Protein AF-A0A6J1P7C9-F1 (afdb_monomer_lite)

Radius of gyration: 35.81 Å; chains: 1; bounding box: 78×41×109 Å

Secondary structure (DSSP, 8-state):
-HHHHHHHHHHHHHHHHHH-HHHHHHHHHHHHHHHHHHHHHHHS--------B------GGG-HHHHHHHHHHTSS---B--SS--SS---TTSHHHHHHHHHHHHHT-TTTTTTGGG-HHHHHHHHHHHHHHTSHHHHHHHHH-EEGGGGBS-HHHHHHHHHHHHT--HHHHHHHHSPEEPHHHHHT----TT-HHHHHHHEE-S-HHHHHHHHHHHHTS-HHHHHHHHHHHHTTB-HHHHHTT-

Sequence (246 aa):
MAGRQLRLLLWKDYLIRRRKPITLAGVLWAAMVILSLYIVRTNVDNTDYPTCQFAARALPSAGVMNFLQSFVCNVNNECSALDEFEEIPSYEKSKFTQLQRQISTIITNETVIDTAANVPNALKLLATLSDIADHPLLLNITKNGLHVGDIFRNTQRAKRYLSKELDLHDDVANSVITAEVGFEAMLEGNLDRCNVNSISKTIKVENVEHLKAFVDKLCALPKKTVLTLVMGLIYEVDIGKFITMV

Foldseek 3Di:
DVVVVVVVVVVVVVVVLVPDVVNVVVVVVVVVVVVVVVVVVVVDDDDDDPDWDFAAADDCVNPPVLNVCRCQVCVVRDTDDDPDHDNRDDPCVDPVVVVVVVLCVQVPDPVCLVVVVPDVVVVVVVVVVVVVCVQVVNVCCQPVADQQQLQFPDSVVLLVLLCVLLVDDSVLSVQQRRWGAHVVLVSSVDQDLLDLVSVCNGTPGPDSVSSNSNSVSSVPDDPVSVVVSVVVRVVRGPVVVVSVSD

pLDDT: mean 75.79, std 14.5, range [37.25, 97.31]

Structure (mmCIF, N/CA/C/O backbone):
data_AF-A0A6J1P7C9-F1
#
_entry.id   AF-A0A6J1P7C9-F1
#
loop_
_atom_site.group_PDB
_atom_site.id
_atom_site.type_symbol
_atom_site.label_atom_i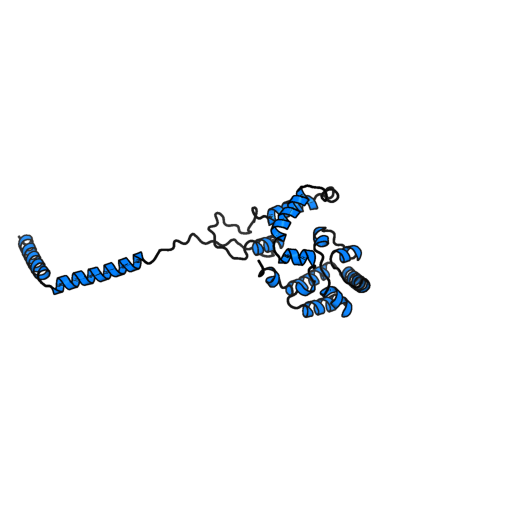d
_atom_site.label_alt_id
_atom_site.label_comp_id
_atom_site.label_asym_id
_atom_site.label_entity_id
_atom_site.label_seq_id
_atom_site.pdbx_PDB_ins_code
_atom_site.Cartn_x
_atom_site.Cartn_y
_atom_site.Cartn_z
_atom_site.occupancy
_atom_site.B_iso_or_equiv
_atom_site.auth_seq_id
_atom_site.auth_comp_id
_atom_site.auth_asym_id
_atom_site.auth_atom_id
_atom_site.pdbx_PDB_model_num
ATOM 1 N N . MET A 1 1 ? -41.559 24.581 69.753 1.00 61.56 1 MET A N 1
ATOM 2 C CA . MET A 1 1 ? -42.308 23.357 70.142 1.00 61.56 1 MET A CA 1
ATOM 3 C C . MET A 1 1 ? -42.724 22.464 68.961 1.00 61.56 1 MET A C 1
ATOM 5 O O . MET A 1 1 ? -42.849 21.265 69.172 1.00 61.56 1 MET A O 1
ATOM 9 N N . ALA A 1 2 ? -42.843 22.971 67.725 1.00 74.25 2 ALA A N 1
ATOM 10 C CA . ALA A 1 2 ? -43.303 22.194 66.559 1.00 74.25 2 ALA A CA 1
ATOM 11 C C . ALA A 1 2 ? -42.409 20.998 66.138 1.00 74.25 2 ALA A C 1
ATOM 13 O O . ALA A 1 2 ? -42.920 19.954 65.735 1.00 74.25 2 ALA A O 1
ATOM 14 N N . GLY A 1 3 ? -41.079 21.087 66.287 1.00 85.69 3 GLY A N 1
ATOM 15 C CA . GLY A 1 3 ? -40.161 20.025 65.833 1.00 85.69 3 GLY A CA 1
ATOM 16 C C . GLY A 1 3 ? -40.302 18.684 66.570 1.00 85.69 3 GLY A C 1
ATOM 17 O O . GLY A 1 3 ? -40.062 17.625 65.992 1.00 85.69 3 GLY A O 1
ATOM 18 N N . ARG A 1 4 ? -40.746 18.704 67.836 1.00 89.25 4 ARG A N 1
ATOM 19 C CA . ARG A 1 4 ? -40.942 17.482 68.638 1.00 89.25 4 ARG A CA 1
ATOM 20 C C . ARG A 1 4 ? -42.159 16.685 68.160 1.00 89.25 4 ARG A C 1
ATOM 22 O O . ARG A 1 4 ? -42.082 15.464 68.061 1.00 89.25 4 ARG A O 1
ATOM 29 N N . GLN A 1 5 ? -43.243 17.378 67.809 1.00 90.44 5 GLN A N 1
ATOM 30 C CA . GLN A 1 5 ? -44.444 16.766 67.232 1.00 90.44 5 GLN A CA 1
ATOM 31 C C . GLN A 1 5 ? -44.188 16.242 65.812 1.00 90.44 5 GLN A C 1
ATOM 33 O O . GLN A 1 5 ? -44.583 15.119 65.508 1.00 90.44 5 GLN A O 1
ATOM 38 N N . LEU A 1 6 ? -43.449 16.986 64.979 1.00 93.31 6 LEU A N 1
ATOM 39 C CA . LEU A 1 6 ? -43.078 16.538 63.631 1.00 93.31 6 LEU A CA 1
ATOM 40 C C . LEU A 1 6 ? -42.259 15.237 63.659 1.00 93.31 6 LEU A C 1
ATOM 42 O O . LEU A 1 6 ? -42.541 14.302 62.912 1.00 93.31 6 LEU A O 1
ATOM 46 N N . ARG A 1 7 ? -41.281 15.140 64.568 1.00 93.69 7 ARG A N 1
ATOM 47 C CA . ARG A 1 7 ? -40.463 13.929 64.733 1.00 93.69 7 ARG A CA 1
ATOM 48 C C . ARG A 1 7 ? -41.300 12.713 65.139 1.00 93.69 7 ARG A C 1
ATOM 50 O O . ARG A 1 7 ? -41.063 11.622 64.630 1.00 93.69 7 ARG A O 1
ATOM 57 N N . LEU A 1 8 ? -42.269 12.893 66.038 1.00 93.69 8 LEU A N 1
ATOM 58 C CA . LEU A 1 8 ? -43.184 11.827 66.461 1.00 93.69 8 LEU A CA 1
ATOM 59 C C . LEU A 1 8 ? -44.076 11.341 65.309 1.00 93.69 8 LEU A C 1
ATOM 61 O O . LEU A 1 8 ? -44.279 10.136 65.168 1.00 93.69 8 LEU A O 1
ATOM 65 N N . LEU A 1 9 ? -44.557 12.257 64.464 1.00 92.50 9 LEU A N 1
ATOM 66 C CA . LEU A 1 9 ? -45.355 11.920 63.283 1.00 92.50 9 LEU A CA 1
ATOM 67 C C . LEU A 1 9 ? -44.538 11.139 62.243 1.00 92.50 9 LEU A C 1
ATOM 69 O O . LEU A 1 9 ? -44.959 10.063 61.828 1.00 92.50 9 LEU A O 1
ATOM 73 N N . LEU A 1 10 ? -43.330 11.605 61.907 1.00 94.25 10 LEU A N 1
ATOM 74 C CA . LEU A 1 10 ? -42.435 10.894 60.985 1.00 94.25 10 LEU A CA 1
ATOM 75 C C . LEU A 1 10 ? -42.033 9.512 61.516 1.00 94.25 10 LEU A C 1
ATOM 77 O O . LEU A 1 10 ? -41.961 8.549 60.756 1.00 94.25 10 LEU A O 1
ATOM 81 N N . TRP A 1 11 ? -41.806 9.389 62.827 1.00 94.56 11 TRP A N 1
ATOM 82 C CA . TRP A 1 11 ? -41.495 8.109 63.463 1.00 94.56 11 TRP A CA 1
ATOM 83 C C . TRP A 1 11 ? -42.661 7.117 63.368 1.00 94.56 11 TRP A C 1
ATOM 85 O O . TRP A 1 11 ? -42.452 5.941 63.061 1.00 94.56 11 TRP A O 1
ATOM 95 N N . LYS A 1 12 ? -43.895 7.593 63.581 1.00 93.81 12 LYS A N 1
ATOM 96 C CA . LYS A 1 12 ? -45.113 6.796 63.399 1.00 93.81 12 LYS A CA 1
ATOM 97 C C . LYS A 1 12 ? -45.247 6.325 61.948 1.00 93.81 12 LYS A C 1
ATOM 99 O O . LYS A 1 12 ? -45.442 5.130 61.727 1.00 93.81 12 LYS A O 1
ATOM 104 N N . ASP A 1 13 ? -45.087 7.219 60.976 1.00 90.94 13 ASP A N 1
ATOM 105 C CA . ASP A 1 13 ? -45.199 6.876 59.552 1.00 90.94 13 ASP A CA 1
ATOM 106 C C . ASP A 1 13 ? -44.105 5.908 59.092 1.00 90.94 13 ASP A C 1
ATOM 108 O O . ASP A 1 13 ? -44.381 4.957 58.354 1.00 90.94 13 ASP A O 1
ATOM 112 N N . TYR A 1 14 ? -42.878 6.089 59.582 1.00 89.00 14 TYR A N 1
ATOM 113 C CA . TYR A 1 14 ? -41.774 5.166 59.342 1.00 89.00 14 TYR A CA 1
ATOM 114 C C . TYR A 1 14 ? -42.075 3.766 59.896 1.00 89.00 14 TYR A C 1
ATOM 116 O O . TYR A 1 14 ? -41.938 2.772 59.179 1.00 89.00 14 TYR A O 1
ATOM 124 N N . LEU A 1 15 ? -42.543 3.668 61.146 1.00 88.88 15 LEU A N 1
ATOM 125 C CA . LEU A 1 15 ? -42.910 2.390 61.764 1.00 88.88 15 LEU A CA 1
ATOM 126 C C . LEU A 1 15 ? -44.050 1.688 61.018 1.00 88.88 15 LEU A C 1
ATOM 128 O O . LEU A 1 15 ? -43.994 0.472 60.828 1.00 88.88 15 LEU A O 1
ATOM 132 N N . ILE A 1 16 ? -45.063 2.439 60.573 1.00 88.19 16 ILE A N 1
ATOM 133 C CA . ILE A 1 16 ? -46.184 1.898 59.795 1.00 88.19 16 ILE A CA 1
ATOM 134 C C . ILE A 1 16 ? -45.682 1.349 58.458 1.00 88.19 16 ILE A C 1
ATOM 136 O O . ILE A 1 16 ? -46.004 0.213 58.110 1.00 88.19 16 ILE A O 1
ATOM 140 N N . ARG A 1 17 ? -44.858 2.108 57.724 1.00 87.00 17 ARG A N 1
ATOM 141 C CA . ARG A 1 17 ? -44.303 1.668 56.435 1.00 87.00 17 ARG A CA 1
ATOM 142 C C . ARG A 1 17 ? -43.379 0.463 56.574 1.00 87.00 17 ARG A C 1
ATOM 144 O O . ARG A 1 17 ? -43.463 -0.434 55.742 1.00 87.00 17 ARG A O 1
ATOM 151 N N . ARG A 1 18 ? -42.573 0.397 57.639 1.00 85.12 18 ARG A N 1
ATOM 152 C CA . ARG A 1 18 ? -41.660 -0.726 57.917 1.00 85.12 18 ARG A CA 1
ATOM 153 C C . ARG A 1 18 ? -42.394 -2.036 58.218 1.00 85.12 18 ARG A C 1
ATOM 155 O O . ARG A 1 18 ? -41.894 -3.098 57.876 1.00 85.12 18 ARG A O 1
ATOM 162 N N . ARG A 1 19 ? -43.571 -1.973 58.849 1.00 89.06 19 ARG A N 1
ATOM 163 C CA . ARG A 1 19 ? -44.393 -3.157 59.175 1.00 89.06 19 ARG A CA 1
ATOM 164 C C . ARG A 1 19 ? -45.296 -3.616 58.023 1.00 89.06 19 ARG A C 1
ATOM 166 O O . ARG A 1 19 ? -45.924 -4.664 58.132 1.00 89.06 19 ARG A O 1
ATOM 173 N N . LYS A 1 20 ? -45.397 -2.841 56.937 1.00 90.19 20 LYS A N 1
ATOM 174 C CA . LYS A 1 20 ? -46.223 -3.164 55.764 1.00 90.19 20 LYS A CA 1
ATOM 175 C C . LYS A 1 20 ? -45.384 -3.965 54.752 1.00 90.19 20 LYS A C 1
ATOM 177 O O . LYS A 1 20 ? -44.460 -3.394 54.171 1.00 90.19 20 LYS A O 1
ATOM 182 N N . PRO A 1 21 ? -45.713 -5.241 54.474 1.00 86.06 21 PRO A N 1
ATOM 183 C CA . PRO A 1 21 ? -44.918 -6.090 53.579 1.00 86.06 21 PRO A CA 1
ATOM 184 C C . PRO A 1 21 ? 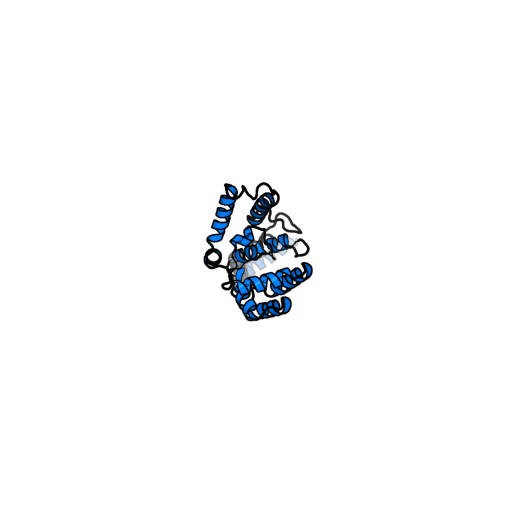-44.862 -5.557 52.140 1.00 86.06 21 PRO A C 1
ATOM 186 O O . PRO A 1 21 ? -43.845 -5.704 51.475 1.00 86.06 21 PRO A O 1
ATOM 189 N N . ILE A 1 22 ? -45.908 -4.855 51.690 1.00 90.00 22 ILE A N 1
ATOM 190 C CA . ILE A 1 22 ? -45.974 -4.221 50.361 1.00 90.00 22 ILE A CA 1
ATOM 191 C C . ILE A 1 22 ? -44.867 -3.170 50.183 1.00 90.00 22 ILE A C 1
ATOM 193 O O . ILE A 1 22 ? -44.242 -3.105 49.130 1.00 90.00 22 ILE A O 1
ATOM 197 N N . THR A 1 23 ? -44.580 -2.369 51.216 1.00 88.50 23 THR A N 1
ATOM 198 C CA . THR A 1 23 ? -43.513 -1.358 51.150 1.00 88.50 23 THR A CA 1
ATOM 199 C C . THR A 1 23 ? -42.140 -2.017 51.034 1.00 88.50 23 THR A C 1
ATOM 201 O O . THR A 1 23 ? -41.309 -1.568 50.251 1.00 88.50 23 THR A O 1
ATOM 204 N N . LEU A 1 24 ? -41.904 -3.094 51.792 1.00 88.50 24 LEU A N 1
ATOM 205 C CA . LEU A 1 24 ? -40.657 -3.860 51.726 1.00 88.50 24 LEU A CA 1
ATOM 206 C C . LEU A 1 24 ? -40.486 -4.527 50.357 1.00 88.50 24 LEU A C 1
ATOM 208 O O . LEU A 1 24 ? -39.403 -4.456 49.786 1.00 88.50 24 LEU A O 1
ATOM 212 N N . ALA A 1 25 ? -41.560 -5.097 49.804 1.00 92.50 25 ALA A N 1
ATOM 213 C CA . ALA A 1 25 ? -41.564 -5.656 48.456 1.00 92.50 25 ALA A CA 1
ATOM 214 C C . ALA A 1 25 ? -41.241 -4.590 47.396 1.00 92.50 25 ALA A C 1
ATOM 216 O O . ALA A 1 25 ? -40.449 -4.852 46.499 1.00 92.50 25 ALA A O 1
ATOM 217 N N . GLY A 1 26 ? -41.775 -3.371 47.537 1.00 93.94 26 GLY A N 1
ATOM 218 C CA . GLY A 1 26 ? -41.451 -2.250 46.651 1.00 93.94 26 GLY A CA 1
ATOM 219 C C . GLY A 1 26 ? -39.976 -1.834 46.707 1.00 93.94 26 GLY A C 1
ATOM 220 O O . GLY A 1 26 ? -39.369 -1.594 45.666 1.00 93.94 26 GLY A O 1
ATOM 221 N N . VAL A 1 27 ? -39.373 -1.798 47.901 1.00 92.06 27 VAL A N 1
ATOM 222 C CA . VAL A 1 27 ? -37.937 -1.495 48.061 1.00 92.06 27 VAL A CA 1
ATOM 223 C C . VAL A 1 27 ? -37.068 -2.614 47.487 1.00 92.06 27 VAL A C 1
ATOM 225 O O . VAL A 1 27 ? -36.107 -2.328 46.779 1.00 92.06 27 VAL A O 1
ATOM 228 N N . LEU A 1 28 ? -37.412 -3.879 47.747 1.00 94.62 28 LEU A N 1
ATOM 229 C CA . LEU A 1 28 ? -36.702 -5.031 47.185 1.00 94.62 28 LEU A CA 1
ATOM 230 C C . LEU A 1 28 ? -36.795 -5.060 45.660 1.00 94.62 28 LEU A C 1
ATOM 232 O O . LEU A 1 28 ? -35.789 -5.281 44.997 1.00 94.62 28 LEU A O 1
ATOM 236 N N . TRP A 1 29 ? -37.971 -4.781 45.099 1.00 96.12 29 TRP A N 1
ATOM 237 C CA . TRP A 1 29 ? -38.163 -4.669 43.656 1.00 96.12 29 TRP A CA 1
ATOM 238 C C . TRP A 1 29 ? -37.283 -3.572 43.049 1.00 96.12 29 TRP A C 1
ATOM 240 O O . TRP A 1 29 ? -36.559 -3.822 42.089 1.00 96.12 29 TRP A O 1
ATOM 250 N N . ALA A 1 30 ? -37.287 -2.371 43.636 1.00 96.06 30 ALA A N 1
ATOM 251 C CA . ALA A 1 30 ? -36.431 -1.279 43.181 1.00 96.06 30 ALA A CA 1
ATOM 252 C C . ALA A 1 30 ? -34.939 -1.651 43.257 1.00 96.06 30 ALA A C 1
ATOM 254 O O . ALA A 1 30 ? -34.194 -1.395 42.313 1.00 96.06 30 ALA A O 1
ATOM 255 N N . ALA A 1 31 ? -34.513 -2.311 44.339 1.00 96.88 31 ALA A N 1
ATOM 256 C CA . ALA A 1 31 ? -33.147 -2.807 44.477 1.00 96.88 31 ALA A CA 1
ATOM 257 C C . ALA A 1 31 ? -32.803 -3.836 43.390 1.00 96.88 31 ALA A C 1
ATOM 259 O O . ALA A 1 31 ? -31.748 -3.725 42.773 1.00 96.88 31 ALA A O 1
ATOM 260 N N . MET A 1 32 ? -33.704 -4.779 43.099 1.00 96.94 32 MET A N 1
ATOM 261 C CA . MET A 1 32 ? -33.525 -5.777 42.038 1.00 96.94 32 MET A CA 1
ATOM 262 C C . MET A 1 32 ? -33.354 -5.137 40.658 1.00 96.94 32 MET A C 1
ATOM 264 O O . MET A 1 32 ? -32.474 -5.552 39.907 1.00 96.94 32 MET A O 1
ATOM 268 N N . VAL A 1 33 ? -34.135 -4.101 40.330 1.00 97.19 33 VAL A N 1
ATOM 269 C CA . VAL A 1 33 ? -33.996 -3.379 39.053 1.00 97.19 33 VAL A CA 1
ATOM 270 C C . VAL A 1 33 ? -32.612 -2.734 38.946 1.00 97.19 33 VAL A C 1
ATOM 272 O O . VAL A 1 33 ? -31.918 -2.943 37.952 1.00 97.19 33 VAL A O 1
ATOM 275 N N . ILE A 1 34 ? -32.159 -2.019 39.980 1.00 97.19 34 ILE A N 1
ATOM 276 C CA . ILE A 1 34 ? -30.825 -1.396 39.980 1.00 97.19 34 ILE A CA 1
ATOM 277 C C . ILE A 1 34 ? -29.717 -2.450 39.881 1.00 97.19 34 ILE A C 1
ATOM 279 O O . ILE A 1 34 ? -28.761 -2.274 39.128 1.00 97.19 34 ILE A O 1
ATOM 283 N N . LEU A 1 35 ? -29.861 -3.564 40.596 1.00 97.31 35 LEU A N 1
ATOM 284 C CA . LEU A 1 35 ? -28.881 -4.645 40.601 1.00 97.31 35 LEU A CA 1
ATOM 285 C C . LEU A 1 35 ? -28.805 -5.340 39.233 1.00 97.31 35 LEU A C 1
ATOM 287 O O . LEU A 1 35 ? -27.714 -5.654 38.768 1.00 97.31 35 LEU A O 1
ATOM 291 N N . SER A 1 36 ? -29.936 -5.492 38.539 1.00 96.31 36 SER A N 1
ATOM 292 C CA . SER A 1 36 ? -29.959 -6.026 37.174 1.00 96.31 36 SER A CA 1
ATOM 293 C C . SER A 1 36 ? -29.227 -5.118 36.178 1.00 96.31 36 SER A C 1
ATOM 295 O O . SER A 1 36 ? -28.414 -5.603 35.394 1.00 96.31 36 SER A O 1
ATOM 297 N N . LEU A 1 37 ? -29.427 -3.796 36.259 1.00 95.69 37 LEU A N 1
ATOM 298 C CA . LEU A 1 37 ? -28.707 -2.822 35.432 1.00 95.69 37 LEU A CA 1
ATOM 299 C C . LEU A 1 37 ? -27.208 -2.817 35.737 1.00 95.69 37 LEU A C 1
ATOM 301 O O . LEU A 1 37 ? -26.397 -2.694 34.821 1.00 95.69 37 LEU A O 1
ATOM 305 N N . TYR A 1 38 ? -26.838 -2.979 37.011 1.00 95.50 38 TYR A N 1
ATOM 306 C CA . TYR A 1 38 ? -25.442 -3.110 37.414 1.00 95.50 38 TYR A CA 1
ATOM 307 C C . TYR A 1 38 ? -24.795 -4.346 36.781 1.00 95.50 38 TYR A C 1
ATOM 309 O O . TYR A 1 38 ? -23.742 -4.213 36.168 1.00 95.50 38 TYR A O 1
ATOM 317 N N . ILE A 1 39 ? -25.459 -5.508 36.837 1.00 95.25 39 ILE A N 1
ATOM 318 C CA . ILE A 1 39 ? -24.978 -6.740 36.193 1.00 95.25 39 ILE A CA 1
ATOM 319 C C . ILE A 1 39 ? -24.808 -6.532 34.686 1.00 95.25 39 ILE A C 1
ATOM 321 O O . ILE A 1 39 ? -23.773 -6.893 34.131 1.00 95.25 39 ILE A O 1
ATOM 325 N N . VAL A 1 40 ? -25.790 -5.934 34.007 1.00 94.75 40 VAL A N 1
ATOM 326 C CA . VAL A 1 40 ? -25.670 -5.640 32.569 1.00 94.75 40 VAL A CA 1
ATOM 327 C C . VAL A 1 40 ? -24.454 -4.754 32.310 1.00 94.75 40 VAL A C 1
ATOM 329 O O . VAL A 1 40 ? -23.648 -5.068 31.442 1.00 94.75 40 VAL A O 1
ATOM 332 N N . ARG A 1 41 ? -24.262 -3.696 33.101 1.00 93.31 41 ARG A N 1
ATOM 333 C CA . ARG A 1 41 ? -23.125 -2.787 32.937 1.00 93.31 41 ARG A CA 1
ATOM 334 C C . ARG A 1 41 ? -21.775 -3.451 33.211 1.00 93.31 41 ARG A C 1
ATOM 336 O O . ARG A 1 41 ? -20.813 -3.080 32.559 1.00 93.31 41 ARG A O 1
ATOM 343 N N . THR A 1 42 ? -21.691 -4.416 34.126 1.00 89.75 42 THR A N 1
ATOM 344 C CA . THR A 1 42 ? -20.447 -5.173 34.363 1.00 89.75 42 THR A CA 1
ATOM 345 C C . THR A 1 42 ? -20.148 -6.203 33.278 1.00 89.75 42 THR A C 1
ATOM 347 O O . THR A 1 42 ? -19.005 -6.615 33.159 1.00 89.75 42 THR A O 1
ATOM 350 N N . ASN A 1 43 ? -21.154 -6.641 32.512 1.00 89.94 43 ASN A N 1
ATOM 351 C CA . ASN A 1 43 ? -20.960 -7.562 31.384 1.00 89.94 43 ASN A CA 1
ATOM 352 C C . ASN A 1 43 ? -20.661 -6.834 30.065 1.00 89.94 43 ASN A C 1
ATOM 354 O O . ASN A 1 43 ? -20.268 -7.472 29.093 1.00 89.94 43 ASN A O 1
ATOM 358 N N . VAL A 1 44 ? -20.882 -5.519 30.006 1.00 89.25 44 VAL A N 1
ATOM 359 C CA . VAL A 1 44 ? -20.535 -4.699 28.845 1.00 89.25 44 VAL A CA 1
ATOM 360 C C . VAL A 1 44 ? -19.157 -4.103 29.091 1.00 89.25 44 VAL A C 1
ATOM 362 O O . VAL A 1 44 ? -19.020 -3.121 29.821 1.00 89.25 44 VAL A O 1
ATOM 365 N N . ASP A 1 45 ? -18.141 -4.698 28.474 1.00 83.88 45 ASP A N 1
ATOM 366 C CA . ASP A 1 45 ? -16.803 -4.119 28.457 1.00 83.88 45 ASP A CA 1
ATOM 367 C C . ASP A 1 45 ? -16.832 -2.787 27.696 1.00 83.88 45 ASP A C 1
ATOM 369 O O . ASP A 1 45 ? -17.287 -2.711 26.551 1.00 83.88 45 ASP A O 1
ATOM 373 N N . ASN A 1 46 ? -16.346 -1.716 28.330 1.00 79.56 46 ASN A N 1
ATOM 374 C CA . ASN A 1 46 ? -16.091 -0.468 27.618 1.00 79.56 46 ASN A CA 1
ATOM 375 C C . ASN A 1 46 ? -14.799 -0.662 26.828 1.00 79.56 46 ASN A C 1
ATOM 377 O O . ASN A 1 46 ? -13.719 -0.750 27.408 1.00 79.56 46 ASN A O 1
ATOM 381 N N . THR A 1 47 ? -14.913 -0.779 25.509 1.00 81.94 47 THR A N 1
ATOM 382 C CA . THR A 1 47 ? -13.744 -0.834 24.636 1.00 81.94 47 THR A CA 1
ATOM 383 C C . THR A 1 47 ? -13.218 0.586 24.451 1.00 81.94 47 THR A C 1
ATOM 385 O O . THR A 1 47 ? -13.857 1.406 23.791 1.00 81.94 47 THR A O 1
ATOM 388 N N . ASP A 1 48 ? -12.070 0.889 25.052 1.00 80.12 48 ASP A N 1
ATOM 389 C CA . ASP A 1 48 ? -11.371 2.146 24.803 1.00 80.12 48 ASP A CA 1
ATOM 390 C C . ASP A 1 48 ? -10.690 2.066 23.434 1.00 80.12 48 ASP A C 1
ATOM 392 O O . ASP A 1 48 ? -9.742 1.305 23.230 1.00 80.12 48 ASP A O 1
ATOM 396 N N . TYR A 1 49 ? -11.194 2.843 22.475 1.00 78.50 49 TYR A N 1
ATOM 397 C CA . TYR A 1 49 ? -10.563 2.973 21.167 1.00 78.50 49 TYR A CA 1
ATOM 398 C C . TYR A 1 49 ? -9.546 4.116 21.221 1.00 78.50 49 TYR A C 1
ATOM 400 O O . TYR A 1 49 ? -9.932 5.248 21.536 1.00 78.50 49 TYR A O 1
ATOM 408 N N . PRO A 1 50 ? -8.259 3.866 20.919 1.00 81.19 50 PRO A N 1
ATOM 409 C CA . PRO A 1 50 ? -7.287 4.944 20.802 1.00 81.19 50 PRO A CA 1
ATOM 410 C C . PRO A 1 50 ? -7.702 5.913 19.687 1.00 81.19 50 PRO A C 1
ATOM 412 O O . PRO A 1 50 ? -8.492 5.575 18.802 1.00 81.19 50 PRO A O 1
ATOM 415 N N . THR A 1 51 ? -7.162 7.133 19.723 1.00 83.44 51 THR A N 1
ATOM 416 C CA . THR A 1 51 ? -7.396 8.132 18.676 1.00 83.44 51 THR A CA 1
ATOM 417 C C . THR A 1 51 ? -7.019 7.556 17.316 1.00 83.44 51 THR A C 1
ATOM 419 O O . THR A 1 51 ? -5.851 7.275 17.057 1.00 83.44 51 THR A O 1
ATOM 422 N N . CYS A 1 52 ? -8.029 7.372 16.470 1.00 87.38 52 CYS A N 1
ATOM 423 C CA . CYS A 1 52 ? -7.883 6.773 15.157 1.00 87.38 52 CYS A CA 1
ATOM 424 C C . CYS A 1 52 ? -7.559 7.840 14.119 1.00 87.38 52 CYS A C 1
ATOM 426 O O . CYS A 1 52 ? -8.397 8.700 13.835 1.00 87.38 52 CYS A O 1
ATOM 428 N N . GLN A 1 53 ? -6.361 7.785 13.550 1.00 87.69 53 GLN A N 1
ATOM 429 C CA . GLN A 1 53 ? -5.943 8.670 12.475 1.00 87.69 53 GLN A CA 1
ATOM 430 C C . GLN A 1 53 ? -5.476 7.843 11.278 1.00 87.69 53 GLN A C 1
ATOM 432 O O . GLN A 1 53 ? -4.947 6.740 11.413 1.00 87.69 53 GLN A O 1
ATOM 437 N N . PHE A 1 54 ? -5.709 8.384 10.085 1.00 87.50 54 PHE A N 1
ATOM 438 C CA . PHE A 1 54 ? -5.273 7.789 8.830 1.00 87.50 54 PHE A CA 1
ATOM 439 C C . PHE A 1 54 ? -4.179 8.662 8.228 1.00 87.50 54 PHE A C 1
ATOM 441 O O . PHE A 1 54 ? -4.325 9.884 8.170 1.00 87.50 54 PHE A O 1
ATOM 448 N N . ALA A 1 55 ? -3.107 8.035 7.747 1.00 84.88 55 ALA A N 1
ATOM 449 C CA . ALA A 1 55 ? -2.077 8.739 6.996 1.00 84.88 55 ALA A CA 1
ATOM 450 C C . ALA A 1 55 ? -2.659 9.372 5.718 1.00 84.88 55 ALA A C 1
ATOM 452 O O . ALA A 1 55 ? -3.482 8.760 5.025 1.00 84.88 55 ALA A O 1
ATOM 453 N N . ALA A 1 56 ? -2.207 10.587 5.396 1.00 85.38 56 ALA A N 1
ATOM 454 C CA . ALA A 1 56 ? -2.569 11.275 4.162 1.00 85.38 56 ALA A CA 1
ATOM 455 C C . ALA A 1 56 ? -2.140 10.461 2.929 1.00 85.38 56 ALA A C 1
ATOM 457 O O . ALA A 1 56 ? -1.195 9.677 2.978 1.00 85.38 56 ALA A O 1
ATOM 458 N N . ARG A 1 57 ? -2.830 10.648 1.799 1.00 85.25 57 ARG A N 1
ATOM 459 C CA . ARG A 1 57 ? -2.461 10.041 0.512 1.00 85.25 57 ARG A CA 1
ATOM 460 C C . ARG A 1 57 ? -1.986 11.130 -0.433 1.00 85.25 57 ARG A C 1
ATOM 462 O O . ARG A 1 57 ? -2.709 12.097 -0.673 1.00 85.25 57 ARG A O 1
ATOM 469 N N . ALA A 1 58 ? -0.792 10.958 -0.989 1.00 82.50 58 ALA A N 1
ATOM 470 C CA . ALA A 1 58 ? -0.275 11.885 -1.981 1.00 82.50 58 ALA A CA 1
ATOM 471 C C . ALA A 1 58 ? -1.088 11.734 -3.270 1.00 82.50 58 ALA A C 1
ATOM 473 O O . ALA A 1 58 ? -1.318 10.618 -3.725 1.00 82.50 58 ALA A O 1
ATOM 474 N N . LEU A 1 59 ? -1.522 12.842 -3.871 1.00 81.75 59 LEU A N 1
ATOM 475 C CA . LEU A 1 59 ? -2.113 12.823 -5.210 1.00 81.75 59 LEU A CA 1
ATOM 476 C C . LEU A 1 59 ? -1.011 12.732 -6.281 1.00 81.75 59 LEU A C 1
ATOM 478 O O . LEU A 1 59 ? 0.124 13.134 -6.021 1.00 81.75 59 LEU A O 1
ATOM 482 N N . PRO A 1 60 ? -1.328 12.299 -7.518 1.00 76.88 60 PRO A N 1
ATOM 483 C CA . PRO A 1 60 ? -0.355 12.257 -8.616 1.00 76.88 60 PRO A CA 1
ATOM 484 C C . PRO A 1 60 ? 0.328 13.607 -8.902 1.00 76.88 60 PRO A C 1
ATOM 486 O O . PRO A 1 60 ? 1.439 13.641 -9.428 1.00 76.88 60 PRO A O 1
ATOM 489 N N . SER A 1 61 ? -0.313 14.722 -8.533 1.00 78.75 61 SER A N 1
ATOM 490 C CA . SER A 1 61 ? 0.231 16.082 -8.630 1.00 78.75 61 SER A CA 1
ATOM 491 C C . SER A 1 61 ? 1.427 16.342 -7.708 1.00 78.75 61 SER A C 1
ATOM 493 O O . SER A 1 61 ? 2.251 17.192 -8.029 1.00 78.75 61 SER A O 1
ATOM 495 N N . ALA A 1 62 ? 1.560 15.601 -6.603 1.00 71.88 62 ALA A N 1
ATOM 496 C CA . ALA A 1 62 ? 2.702 15.669 -5.686 1.00 71.88 62 ALA A CA 1
ATOM 497 C C . ALA A 1 62 ? 3.892 14.793 -6.141 1.00 71.88 62 ALA A C 1
ATOM 499 O O . ALA A 1 62 ? 4.874 14.635 -5.412 1.00 71.88 62 ALA A O 1
ATOM 500 N N . GLY A 1 63 ? 3.805 14.216 -7.346 1.00 75.75 63 GLY A N 1
ATOM 501 C CA . GLY A 1 63 ? 4.791 13.312 -7.927 1.00 75.75 63 GLY A CA 1
ATOM 502 C C . GLY A 1 63 ? 4.313 11.859 -7.937 1.00 75.75 63 GLY A C 1
ATOM 503 O O . GLY A 1 63 ? 3.798 11.340 -6.949 1.00 75.75 63 GLY A O 1
ATOM 504 N N . VAL A 1 64 ? 4.526 11.176 -9.066 1.00 73.38 64 VAL A N 1
ATOM 505 C CA . VAL A 1 64 ? 4.069 9.790 -9.291 1.00 73.38 64 VAL A CA 1
ATOM 506 C C . VAL A 1 64 ? 4.686 8.805 -8.292 1.00 73.38 64 VAL A C 1
ATOM 508 O O . VAL A 1 64 ? 4.015 7.871 -7.860 1.00 73.38 64 VAL A O 1
ATOM 511 N N . MET A 1 65 ? 5.939 9.035 -7.886 1.00 76.88 65 MET A N 1
ATOM 512 C CA . MET A 1 65 ? 6.637 8.177 -6.924 1.00 76.88 65 MET A CA 1
ATOM 513 C C . MET A 1 65 ? 6.001 8.252 -5.531 1.00 76.88 65 MET A C 1
ATOM 515 O O . MET A 1 65 ? 5.667 7.222 -4.957 1.00 76.88 65 MET A O 1
ATOM 519 N N . ASN A 1 66 ? 5.748 9.466 -5.032 1.00 77.69 66 ASN A N 1
ATOM 520 C CA . ASN A 1 66 ? 5.101 9.684 -3.736 1.00 77.69 66 ASN A CA 1
ATOM 521 C C . ASN A 1 66 ? 3.652 9.172 -3.740 1.00 77.69 66 ASN A C 1
ATOM 523 O O . ASN A 1 66 ? 3.201 8.578 -2.763 1.00 77.69 66 ASN A O 1
ATOM 527 N N . PHE A 1 67 ? 2.934 9.340 -4.858 1.00 79.44 67 PHE A N 1
ATOM 528 C CA . PHE A 1 67 ? 1.604 8.756 -5.055 1.00 79.44 67 PHE A CA 1
ATOM 529 C C . PHE A 1 67 ? 1.637 7.230 -4.896 1.00 79.44 67 PHE A C 1
ATOM 531 O O . PHE A 1 67 ? 0.946 6.698 -4.028 1.00 79.44 67 PHE A O 1
ATOM 538 N N . LEU A 1 68 ? 2.477 6.536 -5.674 1.00 79.38 68 LEU A N 1
ATOM 539 C CA . LEU A 1 68 ? 2.598 5.076 -5.618 1.00 79.38 68 LEU A CA 1
ATOM 540 C C . LEU A 1 68 ? 3.019 4.600 -4.233 1.00 79.38 68 LEU A C 1
ATOM 542 O O . LEU A 1 68 ? 2.431 3.667 -3.697 1.00 79.38 68 LEU A O 1
ATOM 546 N N . GLN A 1 69 ? 3.997 5.271 -3.637 1.00 78.50 69 GLN A N 1
ATOM 547 C CA . GLN A 1 69 ? 4.483 4.931 -2.314 1.00 78.50 69 GLN A CA 1
ATOM 548 C C . GLN A 1 69 ? 3.388 5.067 -1.251 1.00 78.50 69 GLN A C 1
ATOM 550 O O . GLN A 1 69 ? 3.176 4.136 -0.479 1.00 78.50 69 GLN A O 1
ATOM 555 N N . SER A 1 70 ? 2.640 6.174 -1.249 1.00 78.81 70 SER A N 1
ATOM 556 C CA . SER A 1 70 ? 1.528 6.369 -0.309 1.00 78.81 70 SER A CA 1
ATOM 557 C C . SER A 1 70 ? 0.372 5.399 -0.523 1.00 78.81 70 SER A C 1
ATOM 559 O O . SER A 1 70 ? -0.263 4.966 0.437 1.00 78.81 70 SER A O 1
ATOM 561 N N . PHE A 1 71 ? 0.122 5.004 -1.769 1.00 81.25 71 PHE A N 1
ATOM 562 C CA . PHE A 1 71 ? -0.933 4.058 -2.097 1.00 81.25 71 PHE A CA 1
ATOM 563 C C . PHE A 1 71 ? -0.572 2.625 -1.687 1.00 81.25 71 PHE A C 1
ATOM 565 O O . PHE A 1 71 ? -1.395 1.932 -1.097 1.00 81.25 71 PHE A O 1
ATOM 572 N N . VAL A 1 72 ? 0.663 2.195 -1.962 1.00 80.75 72 VAL A N 1
ATOM 573 C CA . VAL A 1 72 ? 1.147 0.843 -1.646 1.00 80.75 72 VAL A CA 1
ATOM 574 C C . VAL A 1 72 ? 1.383 0.678 -0.146 1.00 80.75 72 VAL A C 1
ATOM 576 O O . VAL A 1 72 ? 0.953 -0.315 0.432 1.00 80.75 72 VAL A O 1
ATOM 579 N N . CYS A 1 73 ? 2.022 1.650 0.512 1.00 77.44 73 CYS A N 1
ATOM 580 C CA . CY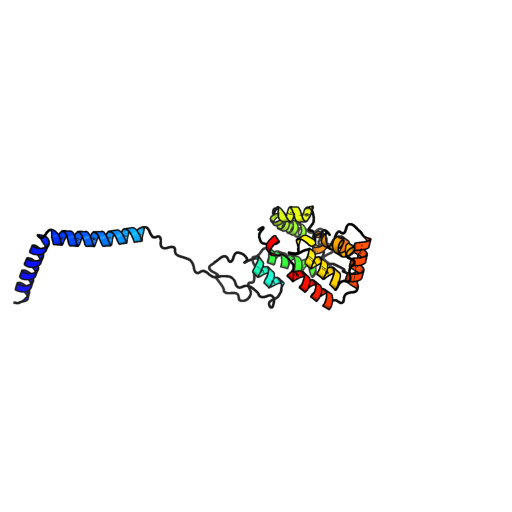S A 1 73 ? 2.322 1.556 1.942 1.00 77.44 73 CYS A CA 1
ATOM 581 C C . CYS A 1 73 ? 1.086 1.715 2.842 1.00 77.44 73 CYS A C 1
ATOM 583 O O . CYS A 1 73 ? 1.145 1.300 3.994 1.00 77.44 73 CYS A O 1
ATOM 585 N N . ASN A 1 74 ? -0.017 2.294 2.351 1.00 77.69 74 ASN A N 1
ATOM 586 C CA . ASN A 1 74 ? -1.251 2.492 3.122 1.00 77.69 74 ASN A CA 1
ATOM 587 C C . ASN A 1 74 ? -2.500 1.947 2.397 1.00 77.69 74 ASN A C 1
ATOM 589 O O . ASN A 1 74 ? -3.548 2.600 2.325 1.00 77.69 74 ASN A O 1
ATOM 593 N N . VAL A 1 75 ? -2.389 0.740 1.832 1.00 81.50 75 VAL A N 1
ATOM 594 C CA . VAL A 1 75 ? -3.488 0.094 1.093 1.00 81.50 75 VAL A CA 1
ATOM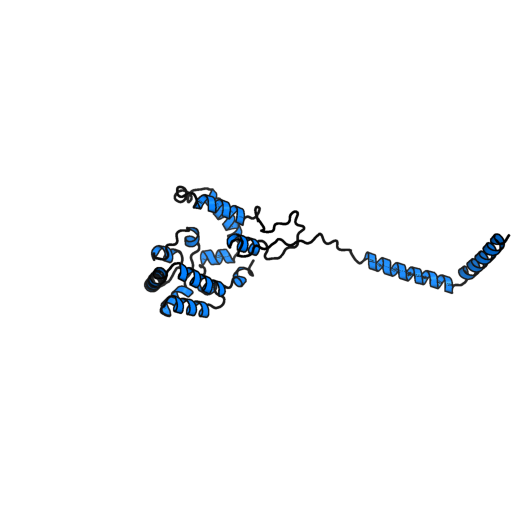 595 C C . VAL A 1 75 ? -4.617 -0.371 2.016 1.00 81.50 75 VAL A C 1
ATOM 597 O O . VAL A 1 75 ? -5.791 -0.192 1.693 1.00 81.50 75 VAL A O 1
ATOM 600 N N . ASN A 1 76 ? -4.265 -0.903 3.191 1.00 76.31 76 ASN A N 1
ATOM 601 C CA . ASN A 1 76 ? -5.211 -1.512 4.126 1.00 76.31 76 ASN A CA 1
ATOM 602 C C . ASN A 1 76 ? -5.937 -0.480 5.013 1.00 76.31 76 ASN A C 1
ATOM 604 O O . ASN A 1 76 ? -6.810 -0.850 5.790 1.00 76.31 76 ASN A O 1
ATOM 608 N N . ASN A 1 77 ? -5.592 0.813 4.889 1.00 82.44 77 ASN A N 1
ATOM 609 C CA . ASN A 1 77 ? -6.084 1.905 5.739 1.00 82.44 77 ASN A CA 1
ATOM 610 C C . ASN A 1 77 ? -6.022 1.541 7.224 1.00 82.44 77 ASN A C 1
ATOM 612 O O . ASN A 1 77 ? -7.029 1.600 7.930 1.00 82.44 77 ASN A O 1
ATOM 616 N N . GLU A 1 78 ? -4.846 1.125 7.689 1.00 83.06 78 GLU A N 1
ATOM 617 C CA . GLU A 1 78 ? -4.685 0.828 9.104 1.00 83.06 78 GLU A CA 1
ATOM 618 C C . GLU A 1 78 ? -4.877 2.108 9.916 1.00 83.06 78 GLU A C 1
ATOM 620 O O . GLU A 1 78 ? -4.314 3.164 9.626 1.00 83.06 78 GLU A O 1
ATOM 625 N N . CYS A 1 79 ? -5.729 1.999 10.925 1.00 84.31 79 CYS A N 1
ATOM 626 C CA . CYS A 1 79 ? -5.999 3.060 11.869 1.00 84.31 79 CYS A CA 1
ATOM 627 C C . CYS A 1 79 ? -4.918 3.034 12.952 1.00 84.31 79 CYS A C 1
ATOM 629 O O . CYS A 1 79 ? -4.806 2.054 13.691 1.00 84.31 79 CYS A O 1
ATOM 631 N N . SER A 1 80 ? -4.135 4.104 13.059 1.00 81.50 80 SER A N 1
ATOM 632 C CA . SER A 1 80 ? -3.111 4.248 14.093 1.00 81.50 80 SER A CA 1
ATOM 633 C C . SER A 1 80 ? -3.202 5.622 14.751 1.00 81.50 80 SER A C 1
ATOM 635 O O . SER A 1 80 ? -3.777 6.560 14.200 1.00 81.50 80 SER A O 1
ATOM 637 N N . ALA A 1 81 ? -2.686 5.739 15.972 1.00 82.19 81 ALA A N 1
ATOM 638 C CA . ALA A 1 81 ? -2.462 7.045 16.572 1.00 82.19 81 ALA A CA 1
ATOM 639 C C . ALA A 1 81 ? -1.187 7.612 15.935 1.00 82.19 81 ALA A C 1
ATOM 641 O O . ALA A 1 81 ? -0.101 7.093 16.195 1.00 82.19 81 ALA A O 1
ATOM 642 N N . LEU A 1 82 ? -1.321 8.600 15.044 1.00 79.19 82 LEU A N 1
ATOM 643 C CA . LEU A 1 82 ? -0.165 9.253 14.435 1.00 79.19 82 LEU A CA 1
ATOM 644 C C . LEU A 1 82 ? 0.363 10.322 15.401 1.00 79.19 82 LEU A C 1
ATOM 646 O O . LEU A 1 82 ? -0.403 11.116 15.945 1.00 79.19 82 LEU A O 1
ATOM 650 N N . ASP A 1 83 ? 1.682 10.349 15.598 1.00 77.75 83 ASP A N 1
ATOM 651 C CA . ASP A 1 83 ? 2.338 11.367 16.430 1.00 77.75 83 ASP A CA 1
ATOM 652 C C . ASP A 1 83 ? 2.342 12.748 15.749 1.00 77.75 83 ASP A C 1
ATOM 654 O O . ASP A 1 83 ? 2.271 13.777 16.420 1.00 77.75 83 ASP A O 1
ATOM 658 N N . GLU A 1 84 ? 2.406 12.777 14.413 1.00 80.50 84 GLU A N 1
ATOM 659 C CA . GLU A 1 84 ? 2.502 14.000 13.616 1.00 80.50 84 GLU A CA 1
ATOM 660 C C . GLU A 1 84 ? 1.655 13.901 12.340 1.00 80.50 84 GLU A C 1
ATOM 662 O O . GLU A 1 84 ? 1.529 12.837 11.727 1.00 80.50 84 GLU A O 1
ATOM 667 N N . PHE A 1 85 ? 1.048 15.024 11.949 1.00 78.88 85 PHE A N 1
ATOM 668 C CA . PHE A 1 85 ? 0.264 15.122 10.724 1.00 78.88 85 PHE A CA 1
ATOM 669 C C . PHE A 1 85 ? 1.158 15.579 9.570 1.00 78.88 85 PHE A C 1
ATOM 671 O O . PHE A 1 85 ? 1.661 16.700 9.575 1.00 78.88 85 PHE A O 1
ATOM 678 N N . GLU A 1 86 ? 1.309 14.730 8.556 1.00 80.38 86 GLU A N 1
ATOM 679 C CA . GLU A 1 86 ? 2.035 15.056 7.328 1.00 80.38 86 GLU A CA 1
ATOM 680 C C . GLU A 1 86 ? 1.048 15.285 6.174 1.00 80.38 86 GLU A C 1
ATOM 682 O O . GLU A 1 86 ? 0.203 14.435 5.893 1.00 80.38 86 GLU A O 1
ATOM 687 N N . GLU A 1 87 ? 1.164 16.416 5.467 1.00 78.06 87 GLU A N 1
ATOM 688 C CA . GLU A 1 87 ? 0.354 16.673 4.261 1.00 78.06 87 GLU A CA 1
ATOM 689 C C . GLU A 1 87 ? 0.753 15.759 3.091 1.00 78.06 87 GLU A C 1
ATOM 691 O O . GLU A 1 87 ? -0.092 15.325 2.306 1.00 78.06 87 GLU A O 1
ATOM 696 N N . ILE A 1 88 ? 2.048 15.451 2.985 1.00 78.94 88 ILE A N 1
ATOM 697 C CA . ILE A 1 88 ? 2.613 14.505 2.023 1.00 78.94 88 ILE A CA 1
ATOM 698 C C . ILE A 1 88 ? 3.381 13.468 2.845 1.00 78.94 88 ILE A C 1
ATOM 700 O O . ILE A 1 88 ? 4.408 13.828 3.420 1.00 78.94 88 ILE A O 1
ATOM 704 N N . PRO A 1 89 ? 2.911 12.211 2.918 1.00 75.44 89 PRO A N 1
ATOM 705 C CA . PRO A 1 89 ? 3.517 11.215 3.789 1.00 75.44 89 PRO A CA 1
ATOM 706 C C . PRO A 1 89 ? 4.935 10.873 3.317 1.00 75.44 89 PRO A C 1
ATOM 708 O O . PRO A 1 89 ? 5.125 10.375 2.201 1.00 75.44 89 PRO A O 1
ATOM 711 N N . SER A 1 90 ? 5.929 11.107 4.171 1.00 71.94 90 SER A N 1
ATOM 712 C CA . SER A 1 90 ? 7.307 10.697 3.922 1.00 71.94 90 SER A CA 1
ATOM 713 C C . SER A 1 90 ? 7.570 9.379 4.642 1.00 71.94 90 SER A C 1
ATOM 715 O O . SER A 1 90 ? 7.867 9.329 5.834 1.00 71.94 90 SER A O 1
ATOM 717 N N . TYR A 1 91 ? 7.466 8.256 3.924 1.00 76.06 91 TYR A N 1
ATOM 718 C CA . TYR A 1 91 ? 7.704 6.921 4.488 1.00 76.06 91 TYR A CA 1
ATOM 719 C C . TYR A 1 91 ? 9.204 6.642 4.686 1.00 76.06 91 TYR A C 1
ATOM 721 O O . TYR A 1 91 ? 9.733 5.643 4.195 1.00 76.06 91 TYR A O 1
ATOM 729 N N . GLU A 1 92 ? 9.910 7.512 5.405 1.00 75.25 92 GLU A N 1
ATOM 730 C CA . GLU A 1 92 ? 11.357 7.483 5.662 1.00 75.25 92 GLU A CA 1
ATOM 731 C C . GLU A 1 92 ? 11.853 6.125 6.172 1.00 75.25 92 GLU A C 1
ATOM 733 O O . GLU A 1 92 ? 12.902 5.625 5.762 1.00 75.25 92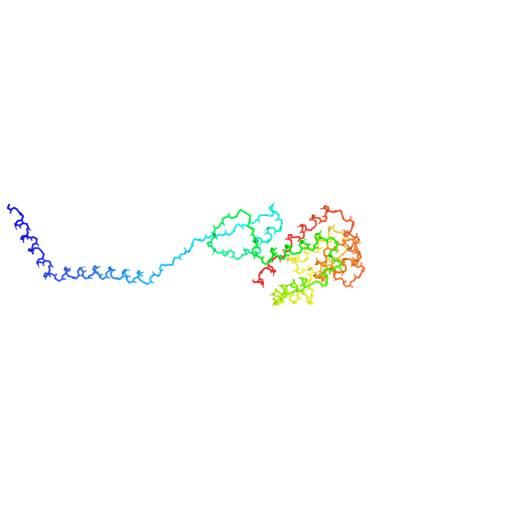 GLU A O 1
ATOM 738 N N . LYS A 1 93 ? 11.059 5.492 7.041 1.00 69.56 93 LYS A N 1
ATOM 739 C CA . LYS A 1 93 ? 11.370 4.191 7.648 1.00 69.56 93 LYS A CA 1
ATOM 740 C C . LYS A 1 93 ? 11.031 2.995 6.750 1.00 69.56 93 LYS A C 1
ATOM 742 O O . LYS A 1 93 ? 11.399 1.875 7.093 1.00 69.56 93 LYS A O 1
ATOM 747 N N . SER A 1 94 ? 10.342 3.190 5.623 1.00 71.00 94 SER A N 1
ATOM 748 C CA . SER A 1 94 ? 9.966 2.074 4.749 1.00 71.00 94 SER A CA 1
ATOM 749 C C . SER A 1 94 ? 11.183 1.472 4.042 1.00 71.00 94 SER A C 1
ATOM 751 O O . SER A 1 94 ? 12.096 2.188 3.616 1.00 71.00 94 SER A O 1
ATOM 753 N N . LYS A 1 95 ? 11.171 0.141 3.858 1.00 72.06 95 LYS A N 1
ATOM 754 C CA . LYS A 1 95 ? 12.188 -0.566 3.060 1.00 72.06 95 LYS A CA 1
ATOM 755 C C . LYS A 1 95 ? 12.272 0.017 1.643 1.00 72.06 95 LYS A C 1
ATOM 757 O O . LYS A 1 95 ? 13.364 0.138 1.103 1.00 72.06 95 LYS A O 1
ATOM 762 N N . PHE A 1 96 ? 11.141 0.443 1.073 1.00 69.62 96 PHE A N 1
ATOM 763 C CA . PHE A 1 96 ? 11.087 1.042 -0.260 1.00 69.62 96 PHE A CA 1
ATOM 764 C C . PHE A 1 96 ? 11.849 2.373 -0.351 1.00 69.62 96 PHE A C 1
ATOM 766 O O . PHE A 1 96 ? 12.651 2.530 -1.264 1.00 69.62 96 PHE A O 1
ATOM 773 N N . THR A 1 97 ? 11.697 3.293 0.612 1.00 70.38 97 THR A N 1
ATOM 774 C CA . THR A 1 97 ? 12.490 4.544 0.638 1.00 70.38 97 THR A CA 1
ATOM 775 C C . THR A 1 97 ? 13.982 4.263 0.770 1.00 70.38 97 THR A C 1
ATOM 777 O O . THR A 1 97 ? 14.803 4.909 0.118 1.00 70.38 97 THR A O 1
ATOM 780 N N . GLN A 1 98 ? 14.355 3.287 1.603 1.00 72.19 98 GLN A N 1
ATOM 781 C CA . GLN A 1 98 ? 15.757 2.900 1.771 1.00 72.19 98 GLN A CA 1
ATOM 782 C C . GLN A 1 98 ? 16.337 2.333 0.471 1.00 72.19 98 GLN A C 1
ATOM 784 O O . GLN A 1 98 ? 17.410 2.761 0.045 1.00 72.19 98 GLN A O 1
ATOM 789 N N . LEU A 1 99 ? 15.594 1.446 -0.197 1.00 70.12 99 LEU A N 1
ATOM 790 C CA . LEU A 1 99 ? 15.950 0.908 -1.509 1.00 70.12 99 LEU A CA 1
ATOM 791 C C . LEU A 1 99 ? 16.061 2.019 -2.555 1.00 70.12 99 LEU A C 1
ATOM 793 O O . LEU A 1 99 ? 17.068 2.104 -3.251 1.00 70.12 99 LEU A O 1
ATOM 797 N N . GLN A 1 100 ? 15.078 2.917 -2.629 1.00 71.50 100 GLN A N 1
ATOM 798 C CA . GLN A 1 100 ? 15.076 4.041 -3.562 1.00 71.50 100 GLN A CA 1
ATOM 799 C C . GLN A 1 100 ? 16.308 4.932 -3.377 1.00 71.50 100 GLN A C 1
ATOM 801 O O . GLN A 1 100 ? 16.923 5.335 -4.364 1.00 71.50 100 GLN A O 1
ATOM 806 N N . ARG A 1 101 ? 16.699 5.234 -2.134 1.00 70.25 101 ARG A N 1
ATOM 807 C CA . ARG A 1 101 ? 17.907 6.024 -1.859 1.00 70.25 101 ARG A CA 1
ATOM 808 C C . ARG A 1 101 ? 19.170 5.303 -2.298 1.00 70.25 101 ARG A C 1
ATOM 810 O O . ARG A 1 101 ? 20.002 5.915 -2.960 1.00 70.25 101 ARG A O 1
ATOM 817 N N . GLN A 1 102 ? 19.292 4.017 -1.976 1.00 67.69 102 GLN A N 1
ATOM 818 C CA . GLN A 1 102 ? 20.443 3.211 -2.385 1.00 67.69 102 GLN A CA 1
ATOM 819 C C . GLN A 1 102 ? 20.555 3.128 -3.911 1.00 67.69 102 GLN A C 1
ATOM 821 O O . GLN A 1 102 ? 21.629 3.348 -4.466 1.00 67.69 102 GLN A O 1
ATOM 826 N N . ILE A 1 103 ? 19.438 2.906 -4.600 1.00 66.50 103 ILE A N 1
ATOM 827 C CA . ILE A 1 103 ? 19.379 2.849 -6.062 1.00 66.50 103 ILE A CA 1
ATOM 828 C C . ILE A 1 103 ? 19.717 4.213 -6.673 1.00 66.50 103 ILE A C 1
ATOM 830 O O . ILE A 1 103 ? 20.563 4.292 -7.559 1.00 66.50 103 ILE A O 1
ATOM 834 N N . SER A 1 104 ? 19.131 5.298 -6.161 1.00 64.81 104 SER A N 1
ATOM 835 C CA . SER A 1 104 ? 19.398 6.658 -6.639 1.00 64.81 104 SER A CA 1
ATOM 836 C C . SER A 1 104 ? 20.887 6.999 -6.568 1.00 64.81 104 SER A C 1
ATOM 838 O O . SER A 1 104 ? 21.444 7.509 -7.538 1.00 64.81 104 SER A O 1
ATOM 840 N N . THR A 1 105 ? 21.568 6.636 -5.475 1.00 60.84 105 THR A N 1
ATOM 841 C CA . THR A 1 105 ? 23.012 6.884 -5.317 1.00 60.84 105 THR A CA 1
ATOM 842 C C . THR A 1 105 ? 23.899 6.070 -6.259 1.00 60.84 105 THR A C 1
ATOM 844 O O . THR A 1 105 ? 24.989 6.524 -6.603 1.00 60.84 105 THR A O 1
ATOM 847 N N . ILE A 1 106 ? 23.444 4.887 -6.684 1.00 59.03 106 ILE A N 1
ATOM 848 C CA . ILE A 1 106 ? 24.164 4.040 -7.645 1.00 59.03 106 ILE A CA 1
ATOM 849 C C . ILE A 1 106 ? 23.960 4.573 -9.068 1.00 59.03 106 ILE A C 1
ATOM 851 O O . ILE A 1 106 ? 24.919 4.674 -9.823 1.00 59.03 106 ILE A O 1
ATOM 855 N N . ILE A 1 107 ? 22.730 4.967 -9.414 1.00 59.38 107 ILE A N 1
ATOM 856 C CA . ILE A 1 107 ? 22.371 5.446 -10.758 1.00 59.38 107 ILE A CA 1
ATOM 857 C C . ILE A 1 107 ? 22.946 6.841 -11.045 1.00 59.38 107 ILE A C 1
ATOM 859 O O . ILE A 1 107 ? 23.288 7.145 -12.182 1.00 59.38 107 ILE A O 1
ATOM 863 N N . THR A 1 108 ? 23.072 7.702 -10.035 1.00 57.84 108 THR A N 1
ATOM 864 C CA . THR A 1 108 ? 23.571 9.077 -10.229 1.00 57.84 108 THR A CA 1
ATOM 865 C C . THR A 1 108 ? 25.090 9.182 -10.375 1.00 57.84 108 THR A C 1
ATOM 867 O O . THR A 1 108 ? 25.572 10.223 -10.817 1.00 57.84 108 THR A O 1
ATOM 870 N N . ASN A 1 109 ? 25.855 8.133 -10.054 1.00 53.94 109 ASN A N 1
ATOM 871 C CA . ASN A 1 109 ? 27.301 8.095 -10.281 1.00 53.94 109 ASN A CA 1
ATOM 872 C C . ASN A 1 109 ? 27.632 7.274 -11.532 1.00 53.94 109 ASN A C 1
ATOM 874 O O . ASN A 1 109 ? 27.763 6.053 -11.467 1.00 53.94 109 ASN A O 1
ATOM 878 N N . GLU A 1 110 ? 27.846 7.955 -12.661 1.00 53.84 110 GLU A N 1
ATOM 879 C CA . GLU A 1 110 ? 28.156 7.318 -13.952 1.00 53.84 110 GLU A CA 1
ATOM 880 C C . GLU A 1 110 ? 29.411 6.423 -13.916 1.00 53.84 110 GLU A C 1
ATOM 882 O O . GLU A 1 110 ? 29.518 5.471 -14.681 1.00 53.84 110 GLU A O 1
ATOM 887 N N . THR A 1 111 ? 30.343 6.663 -12.989 1.00 55.34 111 THR A N 1
ATOM 888 C CA . THR A 1 111 ? 31.595 5.895 -12.849 1.00 55.34 111 THR A CA 1
ATOM 889 C C . THR A 1 111 ? 31.453 4.584 -12.068 1.00 55.34 111 THR A C 1
ATOM 891 O O . THR A 1 111 ? 32.373 3.765 -12.075 1.00 55.34 111 THR A O 1
ATOM 894 N N . VAL A 1 112 ? 30.328 4.363 -11.378 1.00 51.56 112 VAL A N 1
ATOM 895 C CA . VAL A 1 112 ? 30.129 3.215 -10.473 1.00 51.56 112 VAL A CA 1
ATOM 896 C C . VAL A 1 112 ? 29.280 2.113 -11.117 1.00 51.56 112 VAL A C 1
ATOM 898 O O . VAL A 1 112 ? 29.322 0.976 -10.659 1.00 51.56 112 VAL A O 1
ATOM 901 N N . ILE A 1 113 ? 28.577 2.389 -12.219 1.00 51.78 113 ILE A N 1
ATOM 902 C CA . ILE A 1 113 ? 27.671 1.421 -12.865 1.00 51.78 113 ILE A CA 1
ATOM 903 C C . ILE A 1 113 ? 28.425 0.190 -13.409 1.00 51.78 113 ILE A C 1
ATOM 905 O O . ILE A 1 113 ? 27.964 -0.931 -13.208 1.00 51.78 113 ILE A O 1
ATOM 909 N N . ASP A 1 114 ? 29.636 0.362 -13.950 1.00 49.00 114 ASP A N 1
ATOM 910 C CA . ASP A 1 114 ? 30.462 -0.753 -14.454 1.00 49.00 114 ASP A CA 1
ATOM 911 C C . ASP A 1 114 ? 31.163 -1.564 -13.345 1.00 49.00 114 ASP A C 1
ATOM 913 O O . ASP A 1 114 ? 31.623 -2.683 -13.574 1.00 49.00 114 ASP A O 1
ATOM 917 N N . THR A 1 115 ? 31.244 -1.032 -12.119 1.00 48.22 115 THR A N 1
ATOM 918 C CA . THR A 1 115 ? 31.902 -1.700 -10.977 1.00 48.22 115 THR A CA 1
ATOM 919 C C . THR A 1 115 ? 30.915 -2.226 -9.931 1.00 48.22 115 THR A C 1
ATOM 921 O O . THR A 1 115 ? 31.262 -3.126 -9.162 1.00 48.22 115 THR A O 1
ATOM 924 N N . ALA A 1 116 ? 29.670 -1.733 -9.930 1.00 48.09 116 ALA A N 1
ATOM 925 C CA . ALA A 1 116 ? 28.617 -2.073 -8.972 1.00 48.09 116 ALA A CA 1
ATOM 926 C C . ALA A 1 116 ? 28.165 -3.540 -9.028 1.00 48.09 116 ALA A C 1
ATOM 928 O O . ALA A 1 116 ? 27.732 -4.073 -8.003 1.00 48.09 116 ALA A O 1
ATOM 929 N N . ALA A 1 117 ? 28.318 -4.213 -10.175 1.00 49.91 117 ALA A N 1
ATOM 930 C CA . ALA A 1 117 ? 27.978 -5.630 -10.330 1.00 49.91 117 ALA A CA 1
ATOM 931 C C . ALA A 1 117 ? 28.758 -6.551 -9.365 1.00 49.91 117 ALA A C 1
ATOM 933 O O . ALA A 1 117 ? 28.282 -7.630 -9.025 1.00 49.91 117 ALA A O 1
ATOM 934 N N . ASN A 1 118 ? 29.916 -6.102 -8.860 1.00 52.34 118 ASN A N 1
ATOM 935 C CA . ASN A 1 118 ? 30.791 -6.878 -7.975 1.00 52.34 118 ASN A CA 1
ATOM 936 C C . ASN A 1 118 ? 30.752 -6.422 -6.499 1.00 52.34 118 ASN A C 1
ATOM 938 O O . ASN A 1 118 ? 31.614 -6.811 -5.709 1.00 52.34 118 ASN A O 1
ATOM 942 N N . VAL A 1 119 ? 29.789 -5.578 -6.103 1.00 57.88 119 VAL A N 1
ATOM 943 C CA . VAL A 1 119 ? 29.771 -4.931 -4.776 1.00 57.88 119 VAL A CA 1
ATOM 944 C C . VAL A 1 119 ? 28.827 -5.657 -3.798 1.00 57.88 119 VAL A C 1
ATOM 946 O O . VAL A 1 119 ? 27.696 -5.988 -4.156 1.00 57.88 119 VAL A O 1
ATOM 949 N N . PRO A 1 120 ? 29.205 -5.829 -2.511 1.00 56.12 120 PRO A N 1
ATOM 950 C CA . PRO A 1 120 ? 28.374 -6.478 -1.484 1.00 56.12 120 PRO A CA 1
ATOM 951 C C . PRO A 1 120 ? 27.014 -5.803 -1.229 1.00 56.12 120 PRO A C 1
ATOM 953 O O . PRO A 1 120 ? 26.103 -6.428 -0.689 1.00 56.12 120 PRO A O 1
ATOM 956 N N . ASN A 1 121 ? 26.843 -4.539 -1.621 1.00 51.50 121 ASN A N 1
ATOM 957 C CA . ASN A 1 121 ? 25.564 -3.840 -1.516 1.00 51.50 121 ASN A CA 1
ATOM 958 C C . ASN A 1 121 ? 24.550 -4.336 -2.554 1.00 51.50 121 ASN A C 1
ATOM 960 O O . ASN A 1 121 ? 23.382 -4.461 -2.211 1.00 51.50 121 ASN A O 1
ATOM 964 N N . ALA A 1 122 ? 24.984 -4.711 -3.764 1.00 51.03 122 ALA A N 1
ATOM 965 C CA . ALA A 1 122 ? 24.117 -5.364 -4.747 1.00 51.03 122 ALA A CA 1
ATOM 966 C C . ALA A 1 122 ? 23.658 -6.748 -4.252 1.00 51.03 122 ALA A C 1
ATOM 968 O O . ALA A 1 122 ? 22.493 -7.103 -4.395 1.00 51.03 122 ALA A O 1
ATOM 969 N N . LEU A 1 123 ? 24.531 -7.485 -3.556 1.00 46.19 123 LEU A N 1
ATOM 970 C CA . LEU A 1 123 ? 24.181 -8.743 -2.879 1.00 46.19 123 LEU A CA 1
ATOM 971 C C . LEU A 1 123 ? 23.185 -8.541 -1.726 1.00 46.19 123 LEU A C 1
ATOM 973 O O . LEU A 1 123 ? 22.265 -9.338 -1.573 1.00 46.19 123 LEU A O 1
ATOM 977 N N . LYS A 1 124 ? 23.313 -7.465 -0.938 1.00 49.59 124 LYS A N 1
ATOM 978 C CA . LYS A 1 124 ? 22.307 -7.099 0.077 1.00 49.59 124 LYS A CA 1
ATOM 979 C C . LYS A 1 124 ? 20.968 -6.701 -0.543 1.00 49.59 124 LYS A C 1
ATOM 981 O O . LYS A 1 124 ? 19.942 -7.015 0.043 1.00 49.59 124 LYS A O 1
ATOM 986 N N . LEU A 1 125 ? 20.973 -6.050 -1.707 1.00 56.62 125 LEU A N 1
ATOM 987 C CA . LEU A 1 125 ? 19.761 -5.741 -2.471 1.00 56.62 125 LEU A CA 1
ATOM 988 C C . LEU A 1 125 ? 19.101 -7.013 -3.010 1.00 56.62 125 LEU A C 1
ATOM 990 O O . LEU A 1 125 ? 17.894 -7.172 -2.893 1.00 56.62 125 LEU A O 1
ATOM 994 N N . LEU A 1 126 ? 19.887 -7.953 -3.536 1.00 50.09 126 LEU A N 1
ATOM 995 C CA . LEU A 1 126 ? 19.381 -9.269 -3.924 1.00 50.09 126 LEU A CA 1
ATOM 996 C C . LEU A 1 126 ? 18.838 -10.043 -2.718 1.00 50.09 126 LEU A C 1
ATOM 998 O O . LEU A 1 126 ? 17.840 -10.732 -2.866 1.00 50.09 126 LEU A O 1
ATOM 1002 N N . ALA A 1 127 ? 19.431 -9.892 -1.531 1.00 48.47 127 ALA A N 1
ATOM 1003 C CA . ALA A 1 127 ? 18.949 -10.517 -0.298 1.00 48.47 127 ALA A CA 1
ATOM 1004 C C . ALA A 1 127 ? 17.669 -9.862 0.266 1.00 48.47 127 ALA A C 1
ATOM 1006 O O . ALA A 1 127 ? 16.810 -10.538 0.821 1.00 48.47 127 ALA A O 1
ATOM 1007 N N . THR A 1 128 ? 17.493 -8.544 0.127 1.00 53.91 128 THR A N 1
ATOM 1008 C CA . THR A 1 128 ? 16.233 -7.878 0.511 1.00 53.91 128 THR A CA 1
ATOM 1009 C C . THR A 1 128 ? 15.131 -8.113 -0.512 1.00 53.91 128 THR A C 1
ATOM 1011 O O . THR A 1 128 ? 13.965 -8.188 -0.139 1.00 53.91 128 THR A O 1
ATOM 1014 N N . LEU A 1 129 ? 15.493 -8.268 -1.786 1.00 53.47 129 LEU A N 1
ATOM 1015 C CA . LEU A 1 129 ? 14.589 -8.745 -2.822 1.00 53.47 129 LEU A CA 1
ATOM 1016 C C . LEU A 1 129 ? 14.297 -10.238 -2.664 1.00 53.47 129 LEU A C 1
ATOM 1018 O O . LEU A 1 129 ? 13.183 -10.627 -2.976 1.00 53.47 129 LEU A O 1
ATOM 1022 N N . SER A 1 130 ? 15.214 -11.060 -2.137 1.00 45.91 130 SER A N 1
ATOM 1023 C CA . SER A 1 130 ? 14.955 -12.484 -1.878 1.00 45.91 130 SER A CA 1
ATOM 1024 C C . SER A 1 130 ? 13.937 -12.686 -0.757 1.00 45.91 130 SER A C 1
ATOM 1026 O O . SER A 1 130 ? 13.073 -13.540 -0.882 1.00 45.91 130 SER A O 1
ATOM 1028 N N . ASP A 1 131 ? 13.976 -11.833 0.271 1.00 50.72 131 ASP A N 1
ATOM 1029 C CA . ASP A 1 131 ? 12.987 -11.770 1.365 1.00 50.72 131 ASP A CA 1
ATOM 1030 C C . ASP A 1 131 ? 11.569 -11.412 0.849 1.00 50.72 131 ASP A C 1
ATOM 1032 O O . ASP A 1 131 ? 10.559 -11.737 1.463 1.00 50.72 131 ASP A O 1
ATOM 1036 N N . ILE A 1 132 ? 11.484 -10.751 -0.315 1.00 51.62 132 ILE A N 1
ATOM 1037 C CA . ILE A 1 132 ? 10.234 -10.441 -1.035 1.00 51.62 132 ILE A CA 1
ATOM 1038 C C . ILE A 1 132 ? 9.941 -11.513 -2.114 1.00 51.62 132 ILE A C 1
ATOM 1040 O O . ILE A 1 132 ? 8.786 -11.758 -2.459 1.00 51.62 132 ILE A O 1
ATOM 1044 N N . ALA A 1 133 ? 10.969 -12.193 -2.632 1.00 49.28 133 ALA A N 1
ATOM 1045 C CA . ALA A 1 133 ? 10.877 -13.244 -3.648 1.00 49.28 133 ALA A CA 1
ATOM 1046 C C . ALA A 1 133 ? 10.373 -14.587 -3.101 1.00 49.28 133 ALA A C 1
ATOM 1048 O O . ALA A 1 133 ? 9.980 -15.444 -3.893 1.00 49.28 133 ALA A O 1
ATOM 1049 N N . ASP A 1 134 ? 10.326 -14.753 -1.776 1.00 49.75 134 ASP A N 1
ATOM 1050 C CA . ASP A 1 134 ? 9.650 -15.878 -1.120 1.00 49.75 134 ASP A CA 1
ATOM 1051 C C . ASP A 1 134 ? 8.122 -15.851 -1.327 1.00 49.75 134 ASP A C 1
ATOM 1053 O O . ASP A 1 134 ? 7.435 -16.840 -1.059 1.00 49.75 134 ASP A O 1
ATOM 1057 N N . HIS A 1 135 ? 7.568 -14.762 -1.880 1.00 57.91 135 HIS A N 1
ATOM 1058 C CA . HIS A 1 135 ? 6.194 -14.764 -2.367 1.00 57.91 135 HIS A CA 1
ATOM 1059 C C . HIS A 1 135 ? 6.076 -15.648 -3.626 1.00 57.91 135 HIS A C 1
ATOM 1061 O O . HIS A 1 135 ? 6.754 -15.394 -4.630 1.00 57.91 135 HIS A O 1
ATOM 1067 N N . PRO A 1 136 ? 5.157 -16.636 -3.657 1.00 56.44 136 PRO A N 1
ATOM 1068 C CA . PRO A 1 136 ? 5.043 -17.602 -4.758 1.00 56.44 136 PRO A CA 1
ATOM 1069 C C . PRO A 1 136 ? 4.756 -16.936 -6.113 1.00 56.44 136 PRO A C 1
ATOM 1071 O O . PRO A 1 136 ? 5.091 -17.476 -7.167 1.00 56.44 136 PRO A O 1
ATOM 1074 N N . LEU A 1 137 ? 4.170 -15.736 -6.083 1.00 53.84 137 LEU A N 1
ATOM 1075 C CA . LEU A 1 137 ? 3.871 -14.925 -7.255 1.00 53.84 137 LEU A CA 1
ATOM 1076 C C . LEU A 1 137 ? 5.140 -14.375 -7.927 1.00 53.84 137 LEU A C 1
ATOM 1078 O O . LEU A 1 137 ? 5.284 -14.485 -9.141 1.00 53.84 137 LEU A O 1
ATOM 1082 N N . LEU A 1 138 ? 6.090 -13.841 -7.154 1.00 55.47 138 LEU A N 1
ATOM 1083 C CA . LEU A 1 138 ? 7.339 -13.297 -7.695 1.00 55.47 138 LEU A CA 1
ATOM 1084 C C . LEU A 1 138 ? 8.282 -14.402 -8.167 1.00 55.47 138 LEU A C 1
ATOM 1086 O O . LEU A 1 138 ? 8.948 -14.242 -9.186 1.00 55.47 138 LEU A O 1
ATOM 1090 N N . LEU A 1 139 ? 8.279 -15.554 -7.498 1.00 57.84 139 LEU A N 1
ATOM 1091 C CA . LEU A 1 139 ? 9.026 -16.742 -7.919 1.00 57.84 139 LEU A CA 1
ATOM 1092 C C . LEU A 1 139 ? 8.514 -17.302 -9.260 1.00 57.84 139 LEU A C 1
ATOM 1094 O O . LEU A 1 139 ? 9.302 -17.767 -10.081 1.00 57.84 139 LEU A O 1
ATOM 1098 N N . ASN A 1 140 ? 7.203 -17.220 -9.508 1.00 57.69 140 ASN A N 1
ATOM 1099 C CA . ASN A 1 140 ? 6.600 -17.597 -10.786 1.00 57.69 140 ASN A CA 1
ATOM 1100 C C . ASN A 1 140 ? 6.903 -16.561 -11.882 1.00 57.69 140 ASN A C 1
ATOM 1102 O O . ASN A 1 140 ? 7.342 -16.930 -12.963 1.00 57.69 140 ASN A O 1
ATOM 1106 N N . ILE A 1 141 ? 6.769 -15.264 -11.589 1.00 59.53 141 ILE A N 1
ATOM 1107 C CA . ILE A 1 141 ? 7.058 -14.182 -12.549 1.00 59.53 141 ILE A CA 1
ATOM 1108 C C . ILE A 1 141 ? 8.544 -14.148 -12.945 1.00 59.53 141 ILE A C 1
ATOM 1110 O O . ILE A 1 141 ? 8.872 -13.905 -14.103 1.00 59.53 141 ILE A O 1
ATOM 1114 N N . THR A 1 142 ? 9.455 -14.421 -12.008 1.00 57.66 142 THR A N 1
ATOM 1115 C CA . THR A 1 142 ? 10.903 -14.450 -12.284 1.00 57.66 142 THR A CA 1
ATOM 1116 C C . THR A 1 142 ? 11.342 -15.693 -13.057 1.00 57.66 142 THR A C 1
ATOM 1118 O O . THR A 1 142 ? 12.281 -15.603 -13.844 1.00 57.66 142 THR A O 1
ATOM 1121 N N . LYS A 1 143 ? 10.671 -16.841 -12.875 1.00 58.12 143 LYS A N 1
ATOM 1122 C CA . LYS A 1 143 ? 10.995 -18.089 -13.590 1.00 58.12 143 LYS A CA 1
ATOM 1123 C C . LYS A 1 143 ? 10.287 -18.241 -14.935 1.00 58.12 143 LYS A C 1
ATOM 1125 O O . LYS A 1 143 ? 10.911 -18.714 -15.878 1.00 58.12 143 LYS A O 1
ATOM 1130 N N . ASN A 1 144 ? 9.017 -17.850 -15.016 1.00 61.59 144 ASN A N 1
ATOM 1131 C CA . ASN A 1 144 ? 8.149 -18.080 -16.175 1.00 61.59 144 ASN A CA 1
ATOM 1132 C C . ASN A 1 144 ? 7.852 -16.798 -16.973 1.00 61.59 144 ASN A C 1
ATOM 1134 O O . ASN A 1 144 ? 7.109 -16.850 -17.946 1.00 61.59 144 ASN A O 1
ATOM 1138 N N . GLY A 1 145 ? 8.417 -15.655 -16.569 1.00 64.19 145 GLY A N 1
ATOM 1139 C CA . GLY A 1 145 ? 8.180 -14.367 -17.217 1.00 64.19 145 GLY A CA 1
ATOM 1140 C C . GLY A 1 145 ? 6.783 -13.802 -16.940 1.00 64.19 145 GLY A C 1
ATOM 1141 O O . GLY A 1 145 ? 5.857 -14.501 -16.524 1.00 64.19 145 GLY A O 1
ATOM 1142 N N . LEU A 1 146 ? 6.618 -12.496 -17.152 1.00 75.00 146 LEU A N 1
ATOM 1143 C CA . LEU A 1 146 ? 5.305 -11.851 -17.103 1.00 75.00 146 LEU A CA 1
ATOM 1144 C C . LEU A 1 146 ? 4.775 -11.695 -18.525 1.00 75.00 146 LEU A C 1
ATOM 1146 O O . LEU A 1 146 ? 5.349 -10.939 -19.302 1.00 75.00 146 LEU A O 1
ATOM 1150 N N . HIS A 1 147 ? 3.674 -12.355 -18.871 1.00 82.88 147 HIS A N 1
ATOM 1151 C CA . HIS A 1 147 ? 3.071 -12.155 -20.186 1.00 82.88 147 HIS A CA 1
ATOM 1152 C C . HIS A 1 147 ? 2.509 -10.730 -20.289 1.00 82.88 147 HIS A C 1
ATOM 1154 O O . HIS A 1 147 ? 1.785 -10.274 -19.403 1.00 82.88 147 HIS A O 1
ATOM 1160 N N . VAL A 1 148 ? 2.800 -10.021 -21.382 1.00 83.62 148 VAL A N 1
ATOM 1161 C CA . VAL A 1 148 ? 2.317 -8.646 -21.611 1.00 83.62 148 VAL A CA 1
ATOM 1162 C C . VAL A 1 148 ? 0.789 -8.579 -21.516 1.00 83.62 148 VAL A C 1
ATOM 1164 O O . VAL A 1 148 ? 0.229 -7.643 -20.947 1.00 83.62 148 VAL A O 1
ATOM 1167 N N . GLY A 1 149 ? 0.098 -9.600 -22.022 1.00 82.19 149 GLY A N 1
ATOM 1168 C CA . GLY A 1 149 ? -1.356 -9.696 -21.988 1.00 82.19 149 GLY A CA 1
ATOM 1169 C C . GLY A 1 149 ? -1.960 -9.821 -20.589 1.00 82.19 149 GLY A C 1
ATOM 1170 O O . GLY A 1 149 ? -3.098 -9.390 -20.406 1.00 82.19 149 GLY A O 1
ATOM 1171 N N . ASP A 1 150 ? -1.208 -10.347 -19.615 1.00 79.25 150 ASP A N 1
ATOM 1172 C CA . ASP A 1 150 ? -1.653 -10.524 -18.227 1.00 79.25 150 ASP A CA 1
ATOM 1173 C C . ASP A 1 150 ? -1.678 -9.223 -17.421 1.00 79.25 150 ASP A C 1
ATOM 1175 O O . ASP A 1 150 ? -2.301 -9.182 -16.356 1.00 79.25 150 ASP A O 1
ATOM 1179 N N . ILE A 1 151 ? -1.023 -8.177 -17.932 1.00 80.19 151 ILE A N 1
ATOM 1180 C CA . ILE A 1 151 ? -0.972 -6.835 -17.341 1.00 80.19 151 ILE A CA 1
ATOM 1181 C C . ILE A 1 151 ? -2.316 -6.115 -17.522 1.00 80.19 151 ILE A C 1
ATOM 1183 O O . ILE A 1 151 ? -2.703 -5.280 -16.702 1.00 80.19 151 ILE A O 1
ATOM 1187 N N . PHE A 1 152 ? -3.042 -6.431 -18.595 1.00 86.56 152 PHE A N 1
ATOM 1188 C CA . PHE A 1 152 ? -4.250 -5.715 -18.986 1.00 86.56 152 PHE A CA 1
ATOM 1189 C C . PHE A 1 152 ? -5.519 -6.440 -18.541 1.00 86.56 152 PHE A C 1
ATOM 1191 O O . PHE A 1 152 ? -5.673 -7.643 -18.738 1.00 86.56 152 PHE A O 1
ATOM 1198 N N . ARG A 1 153 ? -6.493 -5.676 -18.042 1.00 84.00 153 ARG A N 1
ATOM 1199 C CA . ARG A 1 153 ? -7.835 -6.152 -17.682 1.00 84.00 153 ARG A CA 1
ATOM 1200 C C . ARG A 1 153 ? -8.587 -6.709 -18.886 1.00 84.00 153 ARG A C 1
ATOM 1202 O O . ARG A 1 153 ? -9.338 -7.674 -18.770 1.00 84.00 153 ARG A O 1
ATOM 1209 N N . ASN A 1 154 ? -8.407 -6.082 -20.048 1.00 87.75 154 ASN A N 1
ATOM 1210 C CA . ASN A 1 154 ? -8.955 -6.544 -21.316 1.00 87.75 154 ASN A CA 1
ATOM 1211 C C . ASN A 1 154 ? -7.864 -6.590 -22.390 1.00 87.75 154 ASN A C 1
ATOM 1213 O O . ASN A 1 154 ? -7.639 -5.633 -23.136 1.00 87.75 154 ASN A O 1
ATOM 1217 N N . THR A 1 155 ? -7.230 -7.753 -22.509 1.00 88.75 155 THR A N 1
ATOM 1218 C CA . THR A 1 155 ? -6.149 -8.027 -23.461 1.00 88.75 155 THR A CA 1
ATOM 1219 C C . THR A 1 155 ? -6.537 -7.703 -24.912 1.00 88.75 155 THR A C 1
ATOM 1221 O O . THR A 1 155 ? -5.740 -7.152 -25.667 1.00 88.75 155 THR A O 1
ATOM 1224 N N . GLN A 1 156 ? -7.791 -7.949 -25.310 1.00 89.25 156 GLN A N 1
ATOM 1225 C CA . GLN A 1 156 ? -8.277 -7.680 -26.672 1.00 89.25 156 GLN A CA 1
ATOM 1226 C C . GLN A 1 156 ? -8.482 -6.189 -26.960 1.00 89.25 156 GLN A C 1
ATOM 1228 O O . GLN A 1 156 ? -8.421 -5.755 -28.114 1.00 89.25 156 GLN A O 1
ATOM 1233 N N . ARG A 1 157 ? -8.772 -5.389 -25.931 1.00 88.00 157 ARG A N 1
ATOM 1234 C CA . ARG A 1 157 ? -8.885 -3.933 -26.058 1.00 88.00 157 ARG A CA 1
ATOM 1235 C C . ARG A 1 157 ? -7.505 -3.292 -26.131 1.00 88.00 157 ARG A C 1
ATOM 1237 O O . ARG A 1 157 ? -7.292 -2.463 -27.013 1.00 88.00 157 ARG A O 1
ATOM 1244 N N . ALA A 1 158 ? -6.567 -3.754 -25.303 1.00 86.88 158 ALA A N 1
ATOM 1245 C CA . ALA A 1 158 ? -5.161 -3.368 -25.386 1.00 86.88 158 ALA A CA 1
ATOM 1246 C C . ALA A 1 158 ? -4.566 -3.709 -26.764 1.00 86.88 158 ALA A C 1
ATOM 1248 O O . ALA A 1 158 ? -3.949 -2.846 -27.384 1.00 86.88 158 ALA A O 1
ATOM 1249 N N . LYS A 1 159 ? -4.858 -4.903 -27.309 1.00 91.00 159 LYS A N 1
ATOM 1250 C CA . LYS A 1 159 ? -4.430 -5.312 -28.661 1.00 91.00 159 LYS A CA 1
ATOM 1251 C C . LYS A 1 159 ? -4.879 -4.328 -29.729 1.00 91.00 159 LYS A C 1
ATOM 1253 O O . LYS A 1 159 ? -4.079 -3.856 -30.529 1.00 91.00 159 LYS A O 1
ATOM 1258 N N . ARG A 1 160 ? -6.178 -4.024 -29.738 1.00 90.06 160 ARG A N 1
ATOM 1259 C CA . ARG A 1 160 ? -6.792 -3.137 -30.730 1.00 90.06 160 ARG A CA 1
ATOM 1260 C C . ARG A 1 160 ? -6.277 -1.710 -30.609 1.00 90.06 160 ARG A C 1
ATOM 1262 O O . ARG A 1 160 ? -6.066 -1.062 -31.626 1.00 90.06 160 ARG A O 1
ATOM 1269 N N . TYR A 1 161 ? -6.065 -1.233 -29.385 1.00 87.75 161 TYR A N 1
ATOM 1270 C CA . TYR A 1 161 ? -5.480 0.080 -29.142 1.00 87.75 161 TYR A CA 1
ATOM 1271 C C . TYR A 1 161 ? -4.038 0.150 -29.659 1.00 87.75 161 TYR A C 1
ATOM 1273 O O . TYR A 1 161 ? -3.709 1.055 -30.419 1.00 87.75 161 TYR A O 1
ATOM 1281 N N . LEU A 1 162 ? -3.216 -0.854 -29.339 1.00 87.44 162 LEU A N 1
ATOM 1282 C CA . LEU A 1 162 ? -1.828 -0.940 -29.790 1.00 87.44 162 LEU A CA 1
ATOM 1283 C C . LEU A 1 162 ? -1.731 -1.047 -31.319 1.00 87.44 162 LEU A C 1
ATOM 1285 O O . LEU A 1 162 ? -0.967 -0.313 -31.935 1.00 87.44 162 LEU A O 1
ATOM 1289 N N . SER A 1 163 ? -2.540 -1.912 -31.938 1.00 90.44 163 SER A N 1
ATOM 1290 C CA . SER A 1 163 ? -2.574 -2.082 -33.397 1.00 90.44 163 SER A CA 1
ATOM 1291 C C . SER A 1 163 ? -3.003 -0.805 -34.115 1.00 90.44 163 SER A C 1
ATOM 1293 O O . SER A 1 163 ? -2.393 -0.440 -35.116 1.00 90.44 163 SER A O 1
ATOM 1295 N N . LYS A 1 164 ? -3.985 -0.079 -33.569 1.00 89.56 164 LYS A N 1
ATOM 1296 C CA . LYS A 1 164 ? -4.467 1.178 -34.145 1.00 89.56 164 LYS A CA 1
ATOM 1297 C C . LYS A 1 164 ? -3.452 2.316 -34.026 1.00 89.56 164 LYS A C 1
ATOM 1299 O O . LYS A 1 164 ? -3.289 3.069 -34.979 1.00 89.56 164 LYS A O 1
ATOM 1304 N N . GLU A 1 165 ? -2.800 2.458 -32.875 1.00 86.44 165 GLU A N 1
ATOM 1305 C CA . GLU A 1 165 ? -1.926 3.606 -32.604 1.00 86.44 165 GLU A CA 1
ATOM 1306 C C . GLU A 1 165 ? -0.528 3.453 -33.229 1.00 86.44 165 GLU A C 1
ATOM 1308 O O . GLU A 1 165 ? 0.114 4.445 -33.566 1.00 86.44 165 GLU A O 1
ATOM 1313 N N . LEU A 1 166 ? -0.061 2.212 -33.409 1.00 84.12 166 LEU A N 1
ATOM 1314 C CA . LEU A 1 166 ? 1.231 1.892 -34.032 1.00 84.12 166 LEU A CA 1
ATOM 1315 C C . LEU A 1 166 ? 1.109 1.397 -35.480 1.00 84.12 166 LEU A C 1
ATOM 1317 O O . LEU A 1 166 ? 2.134 1.100 -36.094 1.00 84.12 166 LEU A O 1
ATOM 1321 N N . ASP A 1 167 ? -0.110 1.304 -36.026 1.00 89.25 167 ASP A N 1
ATOM 1322 C CA . ASP A 1 167 ? -0.372 0.753 -37.364 1.00 89.25 167 ASP A CA 1
ATOM 1323 C C . ASP A 1 167 ? 0.313 -0.620 -37.546 1.00 89.25 167 ASP A C 1
ATOM 1325 O O . ASP A 1 167 ? 1.107 -0.849 -38.464 1.00 89.25 167 ASP A O 1
ATOM 1329 N N . LEU A 1 168 ? 0.080 -1.510 -36.571 1.00 87.81 168 LEU A N 1
ATOM 1330 C CA . LEU A 1 168 ? 0.662 -2.854 -36.535 1.00 87.81 168 LEU A CA 1
ATOM 1331 C C . LEU A 1 168 ? -0.261 -3.851 -37.223 1.00 87.81 168 LEU A C 1
ATOM 1333 O O . LEU A 1 168 ? -1.474 -3.852 -36.993 1.00 87.81 168 LEU A O 1
ATOM 1337 N N . HIS A 1 169 ? 0.349 -4.769 -37.971 1.00 91.12 169 HIS A N 1
ATOM 1338 C CA . HIS A 1 169 ? -0.343 -5.945 -38.477 1.00 91.12 169 HIS A CA 1
ATOM 1339 C C . HIS A 1 169 ? -0.854 -6.812 -37.319 1.00 91.12 169 HIS A C 1
ATOM 1341 O O . HIS A 1 169 ? -0.216 -6.892 -36.264 1.00 91.12 169 HIS A O 1
ATOM 1347 N N . ASP A 1 170 ? -1.994 -7.472 -37.519 1.00 88.06 170 ASP A N 1
ATOM 1348 C CA . ASP A 1 170 ? -2.696 -8.202 -36.457 1.00 88.06 170 ASP A CA 1
ATOM 1349 C C . ASP A 1 170 ? -1.843 -9.326 -35.841 1.00 88.06 170 ASP A C 1
ATOM 1351 O O . ASP A 1 170 ? -1.944 -9.597 -34.639 1.00 88.06 170 ASP A O 1
ATOM 1355 N N . ASP A 1 171 ? -0.958 -9.915 -36.646 1.00 87.56 171 ASP A N 1
ATOM 1356 C CA . ASP A 1 171 ? -0.008 -10.956 -36.245 1.00 87.56 171 ASP A CA 1
ATOM 1357 C C . ASP A 1 171 ? 1.103 -10.399 -35.348 1.00 87.56 171 ASP A C 1
ATOM 1359 O O . ASP A 1 171 ? 1.402 -10.970 -34.302 1.00 87.56 171 ASP A O 1
ATOM 1363 N N . VAL A 1 172 ? 1.641 -9.220 -35.682 1.00 87.69 172 VAL A N 1
ATOM 1364 C CA . VAL A 1 172 ? 2.652 -8.533 -34.859 1.00 87.69 172 VAL A CA 1
ATOM 1365 C C . VAL A 1 172 ? 2.039 -8.107 -33.525 1.00 87.69 172 VAL A C 1
ATOM 1367 O O . VAL A 1 172 ? 2.648 -8.283 -32.472 1.00 87.69 172 VAL A O 1
ATOM 1370 N N . ALA A 1 173 ? 0.806 -7.594 -33.544 1.00 88.06 173 ALA A N 1
ATOM 1371 C CA . ALA A 1 173 ? 0.091 -7.216 -32.329 1.00 88.06 173 ALA A CA 1
ATOM 1372 C C . ALA A 1 173 ? -0.212 -8.428 -31.427 1.00 88.06 173 ALA A C 1
ATOM 1374 O O . ALA A 1 173 ? -0.149 -8.305 -30.204 1.00 88.06 173 ALA A O 1
ATOM 1375 N N . ASN A 1 174 ? -0.507 -9.596 -32.012 1.00 89.69 174 ASN A N 1
ATOM 1376 C CA . ASN A 1 174 ? -0.631 -10.848 -31.264 1.00 89.69 174 ASN A CA 1
ATOM 1377 C C . ASN A 1 174 ? 0.703 -11.233 -30.616 1.00 89.69 174 ASN A C 1
ATOM 1379 O O . ASN A 1 174 ? 0.733 -11.452 -29.409 1.00 89.69 174 ASN A O 1
ATOM 1383 N N . SER A 1 175 ? 1.797 -11.232 -31.385 1.00 87.69 175 SER A N 1
ATOM 1384 C CA . SER A 1 175 ? 3.128 -11.593 -30.885 1.00 87.69 175 SER A CA 1
ATOM 1385 C C . SER A 1 175 ? 3.623 -10.687 -29.756 1.00 87.69 175 SER A C 1
ATOM 1387 O O . SER A 1 175 ? 4.306 -11.165 -28.859 1.00 87.69 175 SER A O 1
ATOM 1389 N N . VAL A 1 176 ? 3.278 -9.395 -29.769 1.00 87.06 176 VAL A N 1
ATOM 1390 C CA . VAL A 1 176 ? 3.654 -8.452 -28.700 1.00 87.06 176 VAL A CA 1
ATOM 1391 C C . VAL A 1 176 ? 2.836 -8.678 -27.427 1.00 87.06 176 VAL A C 1
ATOM 1393 O O . VAL A 1 176 ? 3.357 -8.527 -26.328 1.00 87.06 176 VAL A O 1
ATOM 1396 N N . ILE A 1 177 ? 1.563 -9.051 -27.547 1.00 88.00 177 ILE A N 1
ATOM 1397 C CA . ILE A 1 177 ? 0.701 -9.291 -26.384 1.00 88.00 177 ILE A CA 1
ATOM 1398 C C . ILE A 1 177 ? 0.987 -10.623 -25.700 1.00 88.00 177 ILE A C 1
ATOM 1400 O O . ILE A 1 177 ? 0.875 -10.713 -24.479 1.00 88.00 177 ILE A O 1
ATOM 1404 N N . THR A 1 178 ? 1.352 -11.651 -26.457 1.00 88.19 178 THR A N 1
ATOM 1405 C CA . THR A 1 178 ? 1.762 -12.941 -25.890 1.00 88.19 178 THR A CA 1
ATOM 1406 C C . THR A 1 178 ? 3.224 -12.954 -25.466 1.00 88.19 178 THR A C 1
ATOM 1408 O O . THR A 1 178 ? 3.690 -13.965 -24.957 1.00 88.19 178 THR A O 1
ATOM 1411 N N . ALA A 1 179 ? 3.952 -11.856 -25.678 1.00 86.44 179 ALA A N 1
ATOM 1412 C CA . ALA A 1 179 ? 5.353 -11.769 -25.32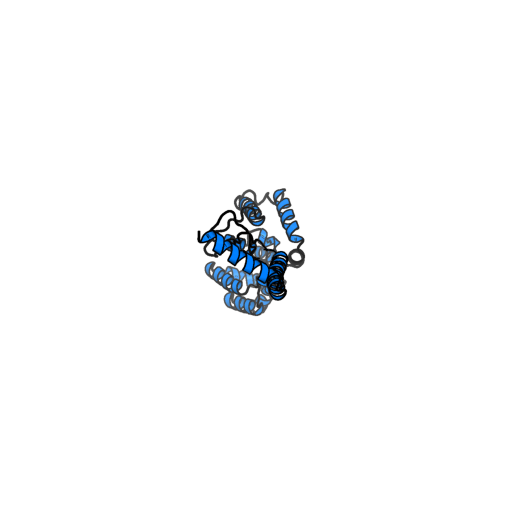0 1.00 86.44 179 ALA A CA 1
ATOM 1413 C C . ALA A 1 179 ? 5.562 -11.833 -23.806 1.00 86.44 179 ALA A C 1
ATOM 1415 O O . ALA A 1 179 ? 4.748 -11.332 -23.025 1.00 86.44 179 ALA A O 1
ATOM 1416 N N . GLU A 1 180 ? 6.704 -12.381 -23.406 1.00 81.00 180 GLU A N 1
ATOM 1417 C CA . GLU A 1 180 ? 7.132 -12.412 -22.013 1.00 81.00 180 GLU A CA 1
ATOM 1418 C C . GLU A 1 180 ? 8.026 -11.210 -21.709 1.00 81.00 180 GLU A C 1
ATOM 1420 O O . GLU A 1 180 ? 9.007 -10.941 -22.408 1.00 81.00 180 GLU A O 1
ATOM 1425 N N . VAL A 1 181 ? 7.712 -10.493 -20.636 1.00 74.31 181 VAL A N 1
ATOM 1426 C CA . VAL A 1 181 ? 8.525 -9.390 -20.136 1.00 74.31 181 VAL A CA 1
ATOM 1427 C C . VAL A 1 181 ? 9.563 -9.934 -19.164 1.00 74.31 181 VAL A C 1
ATOM 1429 O O . VAL A 1 181 ? 9.233 -10.485 -18.110 1.00 74.31 181 VAL A O 1
ATOM 1432 N N . GLY A 1 182 ? 10.832 -9.764 -19.526 1.00 66.31 182 GLY A N 1
ATOM 1433 C CA . GLY A 1 182 ? 11.971 -10.054 -18.667 1.00 66.31 182 GLY A CA 1
ATOM 1434 C C . GLY A 1 182 ? 12.222 -8.895 -17.709 1.00 66.31 182 GLY A C 1
ATOM 1435 O O . GLY A 1 182 ? 12.550 -7.788 -18.135 1.00 66.31 182 GLY A O 1
ATOM 1436 N N . PHE A 1 183 ? 12.103 -9.150 -16.406 1.00 59.62 183 PHE A N 1
ATOM 1437 C CA . PHE A 1 183 ? 12.328 -8.123 -15.381 1.00 59.62 183 PHE A CA 1
ATOM 1438 C C . PHE A 1 183 ? 13.804 -7.710 -15.255 1.00 59.62 183 PHE A C 1
ATOM 1440 O O . PHE A 1 183 ? 14.101 -6.594 -14.841 1.00 59.62 183 PHE A O 1
ATOM 1447 N N . GLU A 1 184 ? 14.727 -8.585 -15.662 1.00 51.28 184 GLU A N 1
ATOM 1448 C CA . GLU A 1 184 ? 16.179 -8.374 -15.604 1.00 51.28 184 GLU A CA 1
ATOM 1449 C C . GLU A 1 184 ? 16.613 -7.113 -16.374 1.00 51.28 184 GLU A C 1
ATOM 1451 O O . GLU A 1 184 ? 17.303 -6.256 -15.831 1.00 51.28 184 GLU A O 1
ATOM 1456 N N . ALA A 1 185 ? 16.099 -6.918 -17.590 1.00 51.84 185 ALA A N 1
ATOM 1457 C CA . ALA A 1 185 ? 16.444 -5.770 -18.428 1.00 51.84 185 ALA A CA 1
ATOM 1458 C C . ALA A 1 185 ? 15.759 -4.459 -18.005 1.00 51.84 185 ALA A C 1
ATOM 1460 O O . ALA A 1 185 ? 16.244 -3.375 -18.325 1.00 51.84 185 ALA A O 1
ATOM 1461 N N . MET A 1 186 ? 14.633 -4.530 -17.282 1.00 50.75 186 MET A N 1
ATOM 1462 C CA . MET A 1 186 ? 13.991 -3.335 -16.715 1.00 50.75 186 MET A CA 1
ATOM 1463 C C . MET A 1 186 ? 14.813 -2.735 -15.567 1.00 50.75 186 MET A C 1
ATOM 1465 O O . MET A 1 186 ? 14.737 -1.530 -15.332 1.00 50.75 186 MET A O 1
ATOM 1469 N N . LEU A 1 187 ? 15.611 -3.555 -14.875 1.00 50.34 187 LEU A N 1
ATOM 1470 C CA . LEU A 1 187 ? 16.474 -3.127 -13.773 1.00 50.34 187 LEU A CA 1
ATOM 1471 C C . LEU A 1 187 ? 17.779 -2.474 -14.257 1.00 50.34 187 LEU A C 1
ATOM 1473 O O . LEU A 1 187 ? 18.344 -1.657 -13.535 1.00 50.34 187 LEU A O 1
ATOM 1477 N N . GLU A 1 188 ? 18.225 -2.772 -15.483 1.00 49.31 188 GLU A N 1
ATOM 1478 C CA . GLU A 1 188 ? 19.434 -2.185 -16.086 1.00 49.31 188 GLU A CA 1
ATOM 1479 C C . GLU A 1 188 ? 19.268 -0.696 -16.462 1.00 49.31 188 GLU A C 1
ATOM 1481 O O . GLU A 1 188 ? 20.254 -0.006 -16.706 1.00 49.31 188 GLU A O 1
ATOM 1486 N N . GLY A 1 189 ? 18.037 -0.168 -16.509 1.00 46.81 189 GLY A N 1
ATOM 1487 C CA . GLY A 1 189 ? 17.757 1.270 -16.653 1.00 46.81 189 GLY A CA 1
ATOM 1488 C C . GLY A 1 189 ? 18.097 1.905 -18.013 1.00 46.81 189 GLY A C 1
ATOM 1489 O O . GLY A 1 189 ? 17.725 3.054 -18.249 1.00 46.81 189 GLY A O 1
ATOM 1490 N N . ASN A 1 190 ? 18.739 1.177 -18.931 1.00 50.94 190 ASN A N 1
ATOM 1491 C CA . ASN A 1 190 ? 19.134 1.665 -20.255 1.00 50.94 190 ASN A CA 1
ATOM 1492 C C . ASN A 1 190 ? 18.316 1.000 -21.377 1.00 50.94 190 ASN A C 1
ATOM 1494 O O . ASN A 1 190 ? 18.789 0.110 -22.087 1.00 50.94 190 ASN A O 1
ATOM 1498 N N . LEU A 1 191 ? 17.055 1.421 -21.521 1.00 63.69 191 LEU A N 1
ATOM 1499 C CA . LEU A 1 191 ? 16.163 0.928 -22.571 1.00 63.69 191 LEU A CA 1
ATOM 1500 C C . LEU A 1 191 ? 16.183 1.856 -23.793 1.00 63.69 191 LEU A C 1
ATOM 1502 O O . LEU A 1 191 ? 15.487 2.875 -23.833 1.00 63.69 191 LEU A O 1
ATOM 1506 N N . ASP A 1 192 ? 16.934 1.473 -24.823 1.00 69.75 192 ASP A N 1
ATOM 1507 C CA . ASP A 1 192 ? 16.838 2.113 -26.132 1.00 69.75 192 ASP A CA 1
ATOM 1508 C C . ASP A 1 192 ? 15.669 1.521 -26.934 1.00 69.75 192 ASP A C 1
ATOM 1510 O O . ASP A 1 192 ? 15.710 0.386 -27.410 1.00 69.75 192 ASP A O 1
ATOM 1514 N N . ARG A 1 193 ? 14.610 2.322 -27.098 1.00 72.25 193 ARG A N 1
ATOM 1515 C CA . ARG A 1 193 ? 13.388 1.946 -27.829 1.00 72.25 193 ARG A CA 1
ATOM 1516 C C . ARG A 1 193 ? 13.602 1.707 -29.327 1.00 72.25 193 ARG A C 1
ATOM 1518 O O . ARG A 1 193 ? 12.698 1.207 -29.986 1.00 72.25 193 ARG A O 1
ATOM 1525 N N . CYS A 1 194 ? 14.729 2.160 -29.867 1.00 80.75 194 CYS A N 1
ATOM 1526 C CA . CYS A 1 194 ? 15.060 2.058 -31.284 1.00 80.75 194 CYS A CA 1
ATOM 1527 C C . CYS A 1 194 ? 16.032 0.910 -31.568 1.00 80.75 194 CYS A C 1
ATOM 1529 O O . CYS A 1 194 ? 16.357 0.652 -32.725 1.00 80.75 194 CYS A O 1
ATOM 1531 N N . ASN A 1 195 ? 16.492 0.209 -30.529 1.00 82.44 195 ASN A N 1
ATOM 1532 C CA . ASN A 1 195 ? 17.433 -0.885 -30.665 1.00 82.44 195 ASN A CA 1
ATOM 1533 C C . ASN A 1 195 ? 16.748 -2.225 -30.386 1.00 82.44 195 ASN A C 1
ATOM 1535 O O . ASN A 1 195 ? 16.289 -2.496 -29.274 1.00 82.44 195 ASN A O 1
ATOM 1539 N N . VAL A 1 196 ? 16.738 -3.098 -31.394 1.00 81.88 196 VAL A N 1
ATOM 1540 C CA . VAL A 1 196 ? 16.172 -4.450 -31.292 1.00 81.88 196 VAL A CA 1
ATOM 1541 C C . VAL A 1 196 ? 16.853 -5.250 -30.181 1.00 81.88 196 VAL A C 1
ATOM 1543 O O . VAL A 1 196 ? 16.164 -5.940 -29.441 1.00 81.88 196 VAL A O 1
ATOM 1546 N N . ASN A 1 197 ? 18.170 -5.101 -29.996 1.00 78.12 197 ASN A N 1
ATOM 1547 C CA . ASN A 1 197 ? 18.918 -5.825 -28.962 1.00 78.12 197 ASN A CA 1
ATOM 1548 C C . ASN A 1 197 ? 18.612 -5.321 -27.544 1.00 78.12 197 ASN A C 1
ATOM 1550 O O . ASN A 1 197 ? 18.783 -6.065 -26.581 1.00 78.12 197 ASN A O 1
ATOM 1554 N N . SER A 1 198 ? 18.188 -4.065 -27.400 1.00 69.62 198 SER A N 1
ATOM 1555 C CA . SER A 1 198 ? 17.737 -3.525 -26.115 1.00 69.62 198 SER A CA 1
ATOM 1556 C C . SER A 1 198 ? 16.315 -3.991 -25.812 1.00 69.62 198 SER A C 1
ATOM 1558 O O . SER A 1 198 ? 16.045 -4.435 -24.701 1.00 69.62 198 SER A O 1
ATOM 1560 N N . ILE A 1 199 ? 15.419 -3.979 -26.807 1.00 74.94 199 ILE A N 1
ATOM 1561 C CA . ILE A 1 199 ? 14.033 -4.436 -26.630 1.00 74.94 199 ILE A CA 1
ATOM 1562 C C . ILE A 1 199 ? 13.949 -5.956 -26.461 1.00 74.94 199 ILE A C 1
ATOM 1564 O O . ILE A 1 199 ? 13.163 -6.407 -25.636 1.00 74.94 199 ILE A O 1
ATOM 1568 N N . SER A 1 200 ? 14.772 -6.755 -27.145 1.00 73.94 200 SER A N 1
ATOM 1569 C CA . SER A 1 200 ? 14.762 -8.223 -27.024 1.00 73.94 200 SER A CA 1
ATOM 1570 C C . SER A 1 200 ? 15.123 -8.717 -25.622 1.00 73.94 200 SER A C 1
ATOM 1572 O O . SER A 1 200 ? 14.753 -9.824 -25.240 1.00 73.94 200 SER A O 1
ATOM 1574 N N . LYS A 1 201 ? 15.867 -7.911 -24.855 1.00 68.75 201 LYS A N 1
ATOM 1575 C CA . LYS A 1 201 ? 16.185 -8.201 -23.453 1.00 68.75 201 LYS A CA 1
ATOM 1576 C C . LYS A 1 201 ? 14.986 -7.957 -22.530 1.00 68.75 201 LYS A C 1
ATOM 1578 O O . LYS A 1 201 ? 14.858 -8.629 -21.511 1.00 68.75 201 LYS A O 1
ATOM 1583 N N . THR A 1 202 ? 14.106 -7.021 -22.886 1.00 67.56 202 THR A N 1
ATOM 1584 C CA . THR A 1 202 ? 12.927 -6.641 -22.091 1.00 67.56 202 THR A CA 1
ATOM 1585 C C . THR A 1 202 ? 11.673 -7.395 -22.504 1.00 67.56 202 THR A C 1
ATOM 1587 O O . THR A 1 202 ? 10.899 -7.775 -21.638 1.00 67.56 202 THR A O 1
ATOM 1590 N N . ILE A 1 203 ? 11.469 -7.626 -23.799 1.00 76.75 203 ILE A N 1
ATOM 1591 C CA . ILE A 1 203 ? 10.302 -8.298 -24.367 1.00 76.75 203 ILE A CA 1
ATOM 1592 C C . ILE A 1 203 ? 10.806 -9.468 -25.215 1.00 76.75 203 ILE A C 1
ATOM 1594 O O . ILE A 1 203 ? 11.365 -9.276 -26.297 1.00 76.75 203 ILE A O 1
ATOM 1598 N N . LYS A 1 204 ? 10.601 -10.690 -24.721 1.00 79.75 204 LYS A N 1
ATOM 1599 C CA . LYS A 1 204 ? 10.915 -11.927 -25.437 1.00 79.75 204 LYS A CA 1
ATOM 1600 C C . LYS A 1 204 ? 9.749 -12.265 -26.363 1.00 79.75 204 LYS A C 1
ATOM 1602 O O . LYS A 1 204 ? 8.682 -12.673 -25.911 1.00 79.75 204 LYS A O 1
ATOM 1607 N N . VAL A 1 205 ? 9.960 -12.065 -27.661 1.00 81.81 205 VAL A N 1
ATOM 1608 C CA . VAL A 1 205 ? 9.014 -12.423 -28.728 1.00 81.81 205 VAL A CA 1
ATOM 1609 C C . VAL A 1 205 ? 9.577 -13.619 -29.490 1.00 81.81 205 VAL A C 1
ATOM 1611 O O . VAL A 1 205 ? 10.753 -13.611 -29.846 1.00 81.81 205 VAL A O 1
ATOM 1614 N N . GLU A 1 206 ? 8.750 -14.627 -29.773 1.00 79.69 206 GLU A N 1
ATOM 1615 C CA . GLU A 1 206 ? 9.176 -15.851 -30.474 1.00 79.69 206 GLU A CA 1
ATOM 1616 C C . GLU A 1 206 ? 9.712 -15.583 -31.892 1.00 79.69 206 GLU A C 1
ATOM 1618 O O . GLU A 1 206 ? 10.631 -16.258 -32.351 1.00 79.69 206 GLU A O 1
ATOM 1623 N N . ASN A 1 207 ? 9.165 -14.577 -32.586 1.00 84.31 207 ASN A N 1
ATOM 1624 C CA . ASN A 1 207 ? 9.551 -14.228 -33.951 1.00 84.31 207 ASN A CA 1
ATOM 1625 C C . ASN A 1 207 ? 10.335 -12.905 -34.010 1.00 84.31 207 ASN A C 1
ATOM 1627 O O . ASN A 1 207 ? 9.813 -11.823 -33.721 1.00 84.31 207 ASN A O 1
ATOM 1631 N N . VAL A 1 208 ? 11.584 -12.997 -34.471 1.00 83.31 208 VAL A N 1
ATOM 1632 C CA . VAL A 1 208 ? 12.517 -11.871 -34.616 1.00 83.31 208 VAL A CA 1
ATOM 1633 C C . VAL A 1 208 ? 12.040 -10.851 -35.660 1.00 83.31 208 VAL A C 1
ATOM 1635 O O . VAL A 1 208 ? 12.284 -9.654 -35.506 1.00 83.31 208 VAL A O 1
ATOM 1638 N N . GLU A 1 209 ? 11.316 -11.282 -36.697 1.00 84.50 209 GLU A N 1
ATOM 1639 C CA . GLU A 1 209 ? 10.773 -10.378 -37.720 1.00 84.50 209 GLU A CA 1
ATOM 1640 C C . GLU A 1 209 ? 9.630 -9.518 -37.170 1.00 84.50 209 GLU A C 1
ATOM 1642 O O . GLU A 1 209 ? 9.581 -8.312 -37.423 1.00 84.50 209 GLU A O 1
ATOM 1647 N N . HIS A 1 210 ? 8.752 -10.108 -36.352 1.00 85.75 210 HIS A N 1
ATOM 1648 C CA . HIS A 1 210 ? 7.688 -9.369 -35.667 1.00 85.75 210 HIS A CA 1
ATOM 1649 C C . HIS A 1 210 ? 8.260 -8.390 -34.640 1.00 85.75 210 HIS A C 1
ATOM 1651 O O . HIS A 1 210 ? 7.782 -7.259 -34.542 1.00 85.75 210 HIS A O 1
ATOM 1657 N N . LEU A 1 211 ? 9.322 -8.785 -33.930 1.00 84.38 211 LEU A N 1
ATOM 1658 C CA . LEU A 1 211 ? 10.025 -7.896 -33.011 1.00 84.38 211 LEU A CA 1
ATOM 1659 C C . LEU A 1 211 ? 10.615 -6.686 -33.747 1.00 84.38 211 LEU A C 1
ATOM 1661 O O . LEU A 1 211 ? 10.413 -5.553 -33.318 1.00 84.38 211 LEU A O 1
ATOM 1665 N N . LYS A 1 212 ? 11.292 -6.906 -34.878 1.00 87.00 212 LYS A N 1
ATOM 1666 C CA . LYS A 1 212 ? 11.872 -5.826 -35.684 1.00 87.00 212 LYS A CA 1
ATOM 1667 C C . LYS A 1 212 ? 10.800 -4.876 -36.226 1.00 87.00 212 LYS A C 1
ATOM 1669 O O . LYS A 1 212 ? 10.936 -3.666 -36.077 1.00 87.00 212 LYS A O 1
ATOM 1674 N N . ALA A 1 213 ? 9.703 -5.418 -36.759 1.00 86.75 213 ALA A N 1
ATOM 1675 C CA . ALA A 1 213 ? 8.573 -4.621 -37.236 1.00 86.75 213 ALA A CA 1
ATOM 1676 C C . ALA A 1 213 ? 7.945 -3.764 -36.121 1.00 86.75 213 ALA A C 1
ATOM 1678 O O . ALA A 1 213 ? 7.557 -2.619 -36.356 1.00 86.75 213 ALA A O 1
ATOM 1679 N N . PHE A 1 214 ? 7.877 -4.296 -34.898 1.00 86.38 214 PHE A N 1
ATOM 1680 C CA . PHE A 1 214 ? 7.415 -3.553 -33.731 1.00 86.38 214 PHE A CA 1
ATOM 1681 C C . PHE A 1 214 ? 8.391 -2.436 -33.330 1.00 86.38 214 PHE A C 1
ATOM 1683 O O . PHE A 1 214 ? 7.955 -1.304 -33.124 1.00 86.38 214 PHE A O 1
ATOM 1690 N N . VAL A 1 215 ? 9.699 -2.719 -33.268 1.00 87.81 215 VAL A N 1
ATOM 1691 C CA . VAL A 1 215 ? 10.737 -1.724 -32.934 1.00 87.81 215 VAL A CA 1
ATOM 1692 C C . VAL A 1 215 ? 10.760 -0.580 -33.950 1.00 87.81 215 VAL A C 1
ATOM 1694 O O . VAL A 1 215 ? 10.800 0.581 -33.550 1.00 87.81 215 VAL A O 1
ATOM 1697 N N . ASP A 1 216 ? 10.662 -0.878 -35.247 1.00 89.81 216 ASP A N 1
ATOM 1698 C CA . ASP A 1 216 ? 10.675 0.135 -36.310 1.00 89.81 216 ASP A CA 1
ATOM 1699 C C . ASP A 1 216 ? 9.490 1.109 -36.173 1.00 89.81 216 ASP A C 1
ATOM 1701 O O . ASP A 1 216 ? 9.659 2.332 -36.238 1.00 89.81 216 ASP A O 1
ATOM 1705 N N . LYS A 1 217 ? 8.288 0.584 -35.900 1.00 87.69 217 LYS A N 1
ATOM 1706 C CA . LYS A 1 217 ? 7.083 1.397 -35.658 1.00 87.69 217 LYS A CA 1
ATOM 1707 C C . LYS A 1 217 ? 7.155 2.161 -34.332 1.00 87.69 217 LYS A C 1
ATOM 1709 O O . LYS A 1 217 ? 6.727 3.313 -34.269 1.00 87.69 217 LYS A O 1
ATOM 1714 N N . LEU A 1 218 ? 7.732 1.564 -33.289 1.00 83.31 218 LEU A N 1
ATOM 1715 C CA . LEU A 1 218 ? 7.909 2.199 -31.981 1.00 83.31 218 LEU A CA 1
ATOM 1716 C C . LEU A 1 218 ? 8.942 3.338 -32.024 1.00 83.31 218 LEU A C 1
ATOM 1718 O O . LEU A 1 218 ? 8.761 4.362 -31.360 1.00 83.31 218 LEU A O 1
ATOM 1722 N N . CYS A 1 219 ? 10.002 3.180 -32.818 1.00 85.88 219 CYS A N 1
ATOM 1723 C CA . CYS A 1 219 ? 11.046 4.182 -33.011 1.00 85.88 219 CYS A CA 1
ATOM 1724 C C . CYS A 1 219 ? 10.567 5.372 -33.858 1.00 85.88 219 CYS A C 1
ATOM 1726 O O . CYS A 1 219 ? 10.962 6.510 -33.606 1.00 85.88 219 CYS A O 1
ATOM 1728 N N . ALA A 1 220 ? 9.667 5.135 -34.819 1.00 87.19 220 ALA A N 1
ATOM 1729 C CA . ALA A 1 220 ? 9.085 6.184 -35.657 1.00 87.19 220 ALA A CA 1
ATOM 1730 C C . ALA A 1 220 ? 8.171 7.164 -34.889 1.00 87.19 220 ALA A C 1
ATOM 1732 O O . ALA A 1 220 ? 7.844 8.238 -35.400 1.00 87.19 220 ALA A O 1
ATOM 1733 N N . LEU A 1 221 ? 7.749 6.824 -33.665 1.00 80.38 221 LEU A N 1
ATOM 1734 C CA . LEU A 1 221 ? 6.852 7.661 -32.873 1.00 80.38 221 LEU A CA 1
ATOM 1735 C C . LEU A 1 221 ? 7.582 8.817 -32.166 1.00 80.38 221 LEU A C 1
ATOM 1737 O O . LEU A 1 221 ? 8.585 8.612 -31.474 1.00 80.38 221 LEU A O 1
ATOM 1741 N N . PRO A 1 222 ? 7.025 10.041 -32.199 1.00 78.50 222 PRO A N 1
ATOM 1742 C CA . PRO A 1 222 ? 7.565 11.143 -31.423 1.00 78.50 222 PRO A CA 1
ATOM 1743 C C . PRO A 1 222 ? 7.312 10.927 -29.924 1.00 78.50 222 PRO A C 1
ATOM 1745 O O . PRO A 1 222 ? 6.286 10.390 -29.499 1.00 78.50 222 PRO A O 1
ATOM 1748 N N . LYS A 1 223 ? 8.235 11.424 -29.089 1.00 72.88 223 LYS A N 1
ATOM 1749 C CA . LYS A 1 223 ? 8.213 11.239 -27.624 1.00 72.88 223 LYS A CA 1
ATOM 1750 C C . LYS A 1 223 ? 6.870 11.614 -26.971 1.00 72.88 223 LYS A C 1
ATOM 1752 O O . LYS A 1 223 ? 6.438 10.935 -26.045 1.00 72.88 223 LYS A O 1
ATOM 1757 N N . LYS A 1 224 ? 6.193 12.660 -27.467 1.00 68.56 224 LYS A N 1
ATOM 1758 C CA . LYS A 1 224 ? 4.875 13.110 -26.972 1.00 68.56 224 LYS A CA 1
ATOM 1759 C C . LYS A 1 224 ? 3.753 12.099 -27.250 1.00 68.56 224 LYS A C 1
ATOM 1761 O O . LYS A 1 224 ? 2.911 11.866 -26.385 1.00 68.56 224 LYS A O 1
ATOM 1766 N N . THR A 1 225 ? 3.762 11.470 -28.424 1.00 73.88 225 THR A N 1
ATOM 1767 C CA . THR A 1 225 ? 2.765 10.457 -28.796 1.00 73.88 225 THR A CA 1
ATOM 1768 C C . THR A 1 225 ? 2.975 9.173 -28.009 1.00 73.88 225 THR A C 1
ATOM 1770 O O . THR A 1 225 ? 2.006 8.591 -27.539 1.00 73.88 225 THR A O 1
ATOM 1773 N N . VAL A 1 226 ? 4.229 8.791 -27.738 1.00 73.31 226 VAL A N 1
ATOM 1774 C CA . VAL A 1 226 ? 4.514 7.625 -26.884 1.00 73.31 226 VAL A CA 1
ATOM 1775 C C . VAL A 1 226 ? 3.941 7.809 -25.483 1.00 73.31 226 VAL A C 1
ATOM 1777 O O . VAL A 1 226 ? 3.365 6.884 -24.925 1.00 73.31 226 VAL A O 1
ATOM 1780 N N . LEU A 1 227 ? 4.054 9.011 -24.919 1.00 68.12 227 LEU A N 1
ATOM 1781 C CA . LEU A 1 227 ? 3.525 9.301 -23.587 1.00 68.12 227 LEU A CA 1
ATOM 1782 C C . LEU A 1 227 ? 1.991 9.190 -23.552 1.00 68.12 227 LEU A C 1
ATOM 1784 O O . LEU A 1 227 ? 1.428 8.676 -22.592 1.00 68.12 227 LEU A O 1
ATOM 1788 N N . THR A 1 228 ? 1.325 9.592 -24.636 1.00 72.31 228 THR A N 1
ATOM 1789 C CA . THR A 1 228 ? -0.135 9.469 -24.791 1.00 72.31 228 THR A CA 1
ATOM 1790 C C . THR A 1 228 ? -0.562 8.007 -24.959 1.00 72.31 228 THR A C 1
ATOM 1792 O O . THR A 1 228 ? -1.516 7.570 -24.321 1.00 72.31 228 THR A O 1
ATOM 1795 N N . LEU A 1 229 ? 0.193 7.236 -25.746 1.00 77.06 229 LEU A N 1
ATOM 1796 C CA . LEU A 1 229 ? -0.008 5.801 -25.955 1.00 77.06 229 LEU A CA 1
ATOM 1797 C C . LEU A 1 229 ? 0.137 5.020 -24.640 1.00 77.06 229 LEU A C 1
ATOM 1799 O O . LEU A 1 229 ? -0.709 4.193 -24.307 1.00 77.06 229 LEU A O 1
ATOM 1803 N N . VAL A 1 230 ? 1.170 5.323 -23.849 1.00 77.75 230 VAL A N 1
ATOM 1804 C CA . VAL A 1 230 ? 1.376 4.710 -22.528 1.00 77.75 230 VAL A CA 1
ATOM 1805 C C . VAL A 1 230 ? 0.238 5.073 -21.574 1.00 77.75 230 VAL A C 1
ATOM 1807 O O . VAL A 1 230 ? -0.287 4.190 -20.905 1.00 77.75 230 VAL A O 1
ATOM 1810 N N . MET A 1 231 ? -0.205 6.333 -21.545 1.00 71.62 231 MET A N 1
ATOM 1811 C CA . MET A 1 231 ? -1.345 6.745 -20.714 1.00 71.62 231 MET A CA 1
ATOM 1812 C C . MET A 1 231 ? -2.648 6.029 -21.098 1.00 71.62 231 MET A C 1
ATOM 1814 O O . MET A 1 231 ? -3.413 5.640 -20.217 1.00 71.62 231 MET A O 1
ATOM 1818 N N . GLY A 1 232 ? -2.888 5.807 -22.395 1.00 73.31 232 GLY A N 1
ATOM 1819 C CA . GLY A 1 232 ? -4.032 5.028 -22.873 1.00 73.31 232 GLY A CA 1
ATOM 1820 C C . GLY A 1 232 ? -3.971 3.556 -22.457 1.00 73.31 232 GLY A C 1
ATOM 1821 O O . GLY A 1 232 ? -4.991 2.984 -22.077 1.00 73.31 232 GLY A O 1
ATOM 1822 N N . LEU A 1 233 ? -2.774 2.961 -22.458 1.00 79.75 233 LEU A N 1
ATOM 1823 C CA . LEU A 1 233 ? -2.553 1.590 -21.992 1.00 79.75 233 LEU A CA 1
ATOM 1824 C C . LEU A 1 233 ? -2.679 1.458 -20.471 1.00 79.75 233 LEU A C 1
ATOM 1826 O O . LEU A 1 233 ? -3.258 0.479 -20.013 1.00 79.75 233 LEU A O 1
ATOM 1830 N N . ILE A 1 234 ? -2.201 2.441 -19.696 1.00 74.62 234 ILE A N 1
ATOM 1831 C CA . ILE A 1 234 ? -2.296 2.458 -18.224 1.00 74.62 234 ILE A CA 1
ATOM 1832 C C . ILE A 1 234 ? -3.753 2.342 -17.756 1.00 74.62 234 ILE A C 1
ATOM 1834 O O . ILE A 1 234 ? -4.020 1.679 -16.759 1.00 74.62 234 ILE A O 1
ATOM 1838 N N . TYR A 1 235 ? -4.703 2.929 -18.489 1.00 75.81 235 TYR A N 1
ATOM 1839 C CA . TYR A 1 235 ? -6.129 2.824 -18.165 1.00 75.81 235 TYR A CA 1
ATOM 1840 C C . TYR A 1 235 ? -6.670 1.386 -18.240 1.00 75.81 235 TYR A C 1
ATOM 1842 O O . TYR A 1 235 ? -7.614 1.038 -17.533 1.00 75.81 235 TYR A O 1
ATOM 1850 N N . GLU A 1 236 ? -6.076 0.545 -19.087 1.00 78.19 236 GLU A N 1
ATOM 1851 C CA . GLU A 1 236 ? -6.453 -0.862 -19.240 1.00 78.19 236 GLU A CA 1
ATOM 1852 C C . GLU A 1 236 ? -5.665 -1.795 -18.313 1.00 78.19 236 GLU A C 1
ATOM 1854 O O . GLU A 1 236 ? -5.923 -2.996 -18.326 1.00 78.19 236 GLU A O 1
ATOM 1859 N N . VAL A 1 237 ? -4.716 -1.292 -17.517 1.00 80.88 237 VAL A N 1
ATOM 1860 C CA . VAL A 1 237 ? -3.917 -2.118 -16.599 1.00 80.88 237 VAL A CA 1
ATOM 1861 C C . VAL A 1 237 ? -4.773 -2.583 -15.423 1.00 80.88 237 VAL A C 1
ATOM 1863 O O . VAL A 1 237 ? -5.405 -1.780 -14.734 1.00 80.88 237 VAL A O 1
ATOM 1866 N N . ASP A 1 238 ? -4.765 -3.889 -15.155 1.00 72.19 238 ASP A N 1
ATOM 1867 C CA . ASP A 1 238 ? -5.442 -4.464 -13.992 1.00 72.19 238 ASP A CA 1
ATOM 1868 C C . ASP A 1 238 ? -4.509 -4.490 -12.779 1.00 72.19 238 ASP A C 1
ATOM 1870 O O . ASP A 1 238 ? -3.942 -5.518 -12.414 1.00 72.19 238 ASP A O 1
ATOM 1874 N N . ILE A 1 239 ? -4.343 -3.333 -12.137 1.00 66.69 239 ILE A N 1
ATOM 1875 C CA . ILE A 1 239 ? -3.535 -3.225 -10.912 1.00 66.69 239 ILE A CA 1
ATOM 1876 C C . ILE A 1 239 ? -4.168 -4.056 -9.774 1.00 66.69 239 ILE A C 1
ATOM 1878 O O . ILE A 1 239 ? -3.462 -4.557 -8.900 1.00 66.69 239 ILE A O 1
ATOM 1882 N N . GLY A 1 240 ? -5.490 -4.274 -9.810 1.00 57.59 240 GLY A N 1
ATOM 1883 C CA . GLY A 1 240 ? -6.217 -5.078 -8.828 1.00 57.59 240 GLY A CA 1
ATOM 1884 C C . GLY A 1 240 ? -5.710 -6.517 -8.762 1.00 57.59 240 GLY A C 1
ATOM 1885 O O . GLY A 1 240 ? -5.446 -7.003 -7.667 1.00 57.59 240 GLY A O 1
ATOM 1886 N N . LYS A 1 241 ? -5.463 -7.153 -9.915 1.00 62.69 241 LYS A N 1
ATOM 1887 C CA . LYS A 1 241 ? -4.921 -8.524 -10.014 1.00 62.69 241 LYS A CA 1
ATOM 1888 C C . LYS A 1 241 ? -3.581 -8.703 -9.284 1.00 62.69 241 LYS A C 1
ATOM 1890 O O . LYS A 1 241 ? -3.318 -9.780 -8.758 1.00 62.69 241 LYS A O 1
ATOM 1895 N N . PHE A 1 242 ? -2.758 -7.655 -9.229 1.00 58.09 242 PHE A N 1
ATOM 1896 C CA . PHE A 1 242 ? -1.452 -7.676 -8.561 1.00 58.09 242 PHE A CA 1
ATOM 1897 C C . PHE A 1 242 ? -1.514 -7.243 -7.088 1.00 58.09 242 PHE A C 1
ATOM 1899 O O . PHE A 1 242 ? -0.631 -7.607 -6.318 1.00 58.09 242 PHE A O 1
ATOM 1906 N N . ILE A 1 243 ? -2.551 -6.500 -6.684 1.00 50.91 243 ILE A N 1
ATOM 1907 C CA . ILE A 1 243 ? -2.752 -6.038 -5.300 1.00 50.91 243 ILE A CA 1
ATOM 1908 C C . ILE A 1 243 ? -3.517 -7.070 -4.461 1.00 50.91 243 ILE A C 1
ATOM 1910 O O . ILE A 1 243 ? -3.196 -7.257 -3.297 1.00 50.91 243 ILE A O 1
ATOM 1914 N N . THR A 1 244 ? -4.505 -7.775 -5.022 1.00 40.09 244 THR A N 1
ATOM 1915 C CA . THR A 1 244 ? -5.354 -8.727 -4.271 1.00 40.09 244 THR A CA 1
ATOM 1916 C C . THR A 1 244 ? -4.685 -10.075 -3.972 1.00 40.09 244 THR A C 1
ATOM 1918 O O . THR A 1 244 ? -5.362 -11.019 -3.573 1.00 40.09 244 THR A O 1
ATOM 1921 N N . MET A 1 245 ? -3.385 -10.204 -4.231 1.00 39.53 245 MET A N 1
ATOM 1922 C CA . MET A 1 245 ? -2.595 -11.423 -4.013 1.00 39.53 245 MET A CA 1
ATOM 1923 C C . MET A 1 245 ? -1.472 -11.233 -2.978 1.00 39.53 245 MET A C 1
ATOM 1925 O O . MET A 1 245 ? -0.610 -12.108 -2.867 1.00 39.53 245 MET A O 1
ATOM 1929 N N . VAL A 1 246 ? -1.495 -10.116 -2.237 1.00 37.25 246 VAL A N 1
ATOM 1930 C CA . VAL A 1 246 ? -0.702 -9.857 -1.022 1.00 37.25 246 VAL A CA 1
ATOM 1931 C C . VAL A 1 246 ? -1.639 -9.828 0.177 1.00 37.25 246 VAL A C 1
ATOM 1933 O O . VAL A 1 246 ? -2.725 -9.217 0.044 1.00 37.25 246 VAL A O 1
#